Protein AF-X1K286-F1 (afdb_monomer_lite)

pLDDT: mean 86.38, std 16.09, range [28.52, 98.75]

Organism: NCBI:txid412755

Structure (mmCIF, N/CA/C/O backbone):
data_AF-X1K286-F1
#
_entry.id   AF-X1K286-F1
#
loop_
_atom_site.group_PDB
_atom_site.id
_atom_site.type_symbol
_atom_site.label_atom_id
_atom_site.label_alt_id
_atom_site.label_comp_id
_atom_site.label_asym_id
_atom_site.label_entity_id
_atom_site.label_seq_id
_atom_site.pdbx_PDB_ins_code
_atom_site.Cartn_x
_atom_site.Cartn_y
_atom_site.Cartn_z
_atom_site.occupancy
_atom_site.B_iso_or_equiv
_atom_site.auth_seq_id
_atom_site.auth_comp_id
_atom_site.auth_asym_id
_atom_site.auth_atom_id
_atom_site.pdbx_PDB_model_num
ATOM 1 N N . THR A 1 1 ? 1.564 -5.865 -21.201 1.00 83.81 1 THR A N 1
ATOM 2 C CA . THR A 1 1 ? 2.725 -5.623 -22.074 1.00 83.81 1 THR A CA 1
ATOM 3 C C . THR A 1 1 ? 3.017 -4.138 -22.085 1.00 83.81 1 THR A C 1
ATOM 5 O O . THR A 1 1 ? 2.141 -3.359 -21.734 1.00 83.81 1 THR A O 1
ATOM 8 N N . LEU A 1 2 ? 4.251 -3.746 -22.396 1.00 88.19 2 LEU A N 1
ATOM 9 C CA . LEU A 1 2 ? 4.620 -2.342 -22.580 1.00 88.19 2 LEU A CA 1
ATOM 10 C C . LEU A 1 2 ? 4.490 -2.004 -24.065 1.00 88.19 2 LEU A C 1
ATOM 12 O O . LEU A 1 2 ? 5.062 -2.724 -24.882 1.00 88.19 2 LEU A O 1
ATOM 16 N N . ASN A 1 3 ? 3.784 -0.927 -24.395 1.00 90.00 3 ASN A N 1
ATOM 17 C CA . ASN A 1 3 ? 3.786 -0.358 -25.736 1.00 90.00 3 ASN A CA 1
ATOM 18 C C . ASN A 1 3 ? 5.071 0.480 -25.927 1.00 90.00 3 ASN A C 1
ATOM 20 O O . ASN A 1 3 ? 5.253 1.462 -25.203 1.00 90.00 3 ASN A O 1
ATOM 24 N N . PRO A 1 4 ? 5.986 0.116 -26.849 1.00 87.44 4 PRO A N 1
ATOM 25 C CA . PRO A 1 4 ? 7.248 0.835 -27.040 1.00 87.44 4 PRO A CA 1
ATOM 26 C C . PRO A 1 4 ? 7.094 2.280 -27.536 1.00 87.44 4 PRO A C 1
ATOM 28 O O . PRO A 1 4 ? 7.981 3.091 -27.284 1.00 87.44 4 PRO A O 1
ATOM 31 N N . GLU A 1 5 ? 5.993 2.604 -28.218 1.00 88.31 5 GLU A N 1
ATOM 32 C CA . GLU A 1 5 ? 5.756 3.922 -28.820 1.00 88.31 5 GLU A CA 1
ATOM 33 C C . GLU A 1 5 ? 5.192 4.907 -27.794 1.00 88.31 5 GLU A C 1
ATOM 35 O O . GLU A 1 5 ? 5.697 6.018 -27.628 1.00 88.31 5 GLU A O 1
ATOM 40 N N . THR A 1 6 ? 4.168 4.487 -27.048 1.00 89.56 6 THR A N 1
ATOM 41 C CA . THR A 1 6 ? 3.502 5.346 -26.057 1.00 89.56 6 THR A CA 1
ATOM 42 C C . THR A 1 6 ? 4.161 5.277 -24.677 1.00 89.56 6 THR A C 1
ATOM 44 O O . THR A 1 6 ? 4.033 6.213 -23.874 1.00 89.56 6 THR A O 1
ATOM 47 N N . ASN A 1 7 ? 4.927 4.206 -24.419 1.00 90.50 7 ASN A N 1
ATOM 48 C CA . ASN A 1 7 ? 5.470 3.799 -23.120 1.00 90.50 7 ASN A CA 1
ATOM 49 C C . ASN A 1 7 ? 4.371 3.455 -22.093 1.00 90.50 7 ASN A C 1
ATOM 51 O O . ASN A 1 7 ? 4.600 3.558 -20.888 1.00 90.50 7 ASN A O 1
ATOM 55 N N . GLU A 1 8 ? 3.184 3.065 -22.558 1.00 91.75 8 GLU A N 1
ATOM 56 C CA . GLU A 1 8 ? 2.017 2.731 -21.732 1.00 91.75 8 GLU A CA 1
ATOM 57 C C . GLU A 1 8 ? 1.903 1.224 -21.479 1.00 91.75 8 GLU A C 1
ATOM 59 O O . GLU A 1 8 ? 2.378 0.397 -22.264 1.00 91.75 8 GLU A O 1
ATOM 64 N N . LEU A 1 9 ? 1.283 0.856 -20.355 1.00 88.88 9 LEU A N 1
ATOM 65 C CA . LEU A 1 9 ? 0.956 -0.538 -20.061 1.00 88.88 9 LEU A CA 1
ATOM 66 C C . LEU A 1 9 ? -0.388 -0.924 -20.670 1.00 88.88 9 LEU A C 1
ATOM 68 O O . LEU A 1 9 ? -1.414 -0.324 -20.372 1.00 88.88 9 LEU A O 1
ATOM 72 N N . GLU A 1 10 ? -0.381 -2.009 -21.436 1.00 87.44 10 GLU A N 1
ATOM 73 C CA . GLU A 1 10 ? -1.565 -2.564 -22.086 1.00 87.44 10 GLU A CA 1
ATOM 74 C C . GLU A 1 10 ? -1.791 -4.012 -21.656 1.00 87.44 10 GLU A C 1
ATOM 76 O O . GLU A 1 10 ? -0.847 -4.785 -21.464 1.00 87.44 10 GLU A O 1
ATOM 81 N N . TYR A 1 11 ? -3.049 -4.427 -21.541 1.00 84.81 11 TYR A N 1
ATOM 82 C CA . TYR A 1 11 ? -3.380 -5.843 -21.416 1.00 84.81 11 TYR A CA 1
ATOM 83 C C . TYR A 1 11 ? -3.602 -6.434 -22.803 1.00 84.81 11 TYR A C 1
ATOM 85 O O . TYR A 1 11 ? -4.436 -5.961 -23.567 1.00 84.81 11 TYR A O 1
ATOM 93 N N . GLN A 1 12 ? -2.866 -7.497 -23.113 1.00 87.00 12 GLN A N 1
ATOM 94 C CA . GLN A 1 12 ? -3.014 -8.241 -24.359 1.00 87.00 12 GLN A CA 1
ATOM 95 C C . GLN A 1 12 ? -3.420 -9.676 -24.034 1.00 87.00 12 GLN A C 1
ATOM 97 O O . GLN A 1 12 ? -2.837 -10.309 -23.151 1.00 87.00 12 GLN A O 1
ATOM 102 N N . ALA A 1 13 ? -4.423 -10.190 -24.746 1.00 90.69 13 ALA A N 1
ATOM 103 C CA . ALA A 1 13 ? -4.836 -11.580 -24.617 1.00 90.69 13 ALA A CA 1
ATOM 104 C C . ALA A 1 13 ? -3.740 -12.515 -25.154 1.00 90.69 13 ALA A C 1
ATOM 106 O O . ALA A 1 13 ? -3.148 -12.270 -26.209 1.00 90.69 13 ALA A O 1
ATOM 107 N N . LEU A 1 14 ? -3.481 -13.607 -24.433 1.00 90.94 14 LEU A N 1
ATOM 108 C CA . LEU A 1 14 ? -2.521 -14.617 -24.863 1.00 90.94 14 LEU A CA 1
ATOM 109 C C . LEU A 1 14 ? -3.072 -15.357 -26.089 1.00 90.94 14 LEU A C 1
ATOM 111 O O . LEU A 1 14 ? -4.049 -16.091 -25.984 1.00 90.94 14 LEU A O 1
ATOM 115 N N . LYS A 1 15 ? -2.432 -15.186 -27.249 1.00 94.12 15 LYS A N 1
ATOM 116 C CA . LYS A 1 15 ? -2.856 -15.847 -28.497 1.00 94.12 15 LYS A CA 1
ATOM 117 C C . LYS A 1 15 ? -2.365 -17.290 -28.609 1.00 94.12 15 LYS A C 1
ATOM 119 O O . LYS A 1 15 ? -3.031 -18.126 -29.207 1.00 94.12 15 LYS A O 1
ATOM 124 N N . ARG A 1 16 ? -1.166 -17.575 -28.093 1.00 94.31 16 ARG A N 1
ATOM 125 C CA . ARG A 1 16 ? -0.488 -18.868 -28.245 1.00 94.31 16 ARG A CA 1
ATOM 126 C C . ARG A 1 16 ? 0.597 -19.037 -27.188 1.00 94.31 16 ARG A C 1
ATOM 128 O O . ARG A 1 16 ? 1.266 -18.071 -26.830 1.00 94.31 16 ARG A O 1
ATOM 135 N N . GLN A 1 17 ? 0.805 -20.275 -26.746 1.00 93.75 17 GLN A N 1
ATOM 136 C CA . GLN A 1 17 ? 1.905 -20.673 -25.869 1.00 93.75 17 GLN A CA 1
ATOM 137 C C . GLN A 1 17 ? 2.909 -21.530 -26.650 1.00 93.75 17 GLN A C 1
ATOM 139 O O . GLN A 1 17 ? 2.518 -22.396 -27.430 1.00 93.75 17 GLN A O 1
ATOM 144 N N . PHE A 1 18 ? 4.205 -21.295 -26.4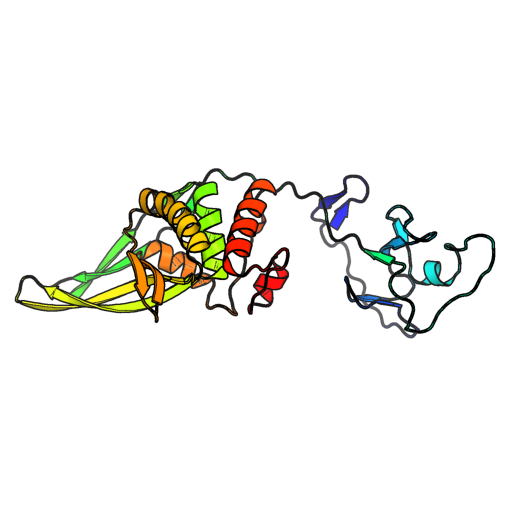46 1.00 90.56 18 PHE A N 1
ATOM 145 C CA . PHE A 1 18 ? 5.283 -22.076 -27.052 1.00 90.56 18 PHE A CA 1
ATOM 146 C C . PHE A 1 18 ? 5.989 -22.892 -25.965 1.00 90.56 18 PHE A C 1
ATOM 148 O O . PHE A 1 18 ? 6.378 -22.338 -24.938 1.00 90.56 18 PHE A O 1
ATOM 155 N N . LYS A 1 19 ? 6.162 -24.200 -26.187 1.00 94.50 19 LYS A N 1
ATOM 156 C CA . LYS A 1 19 ? 6.900 -25.106 -25.294 1.00 94.50 19 LYS A CA 1
ATOM 157 C C . LYS A 1 19 ? 7.662 -26.123 -26.139 1.00 94.50 19 LYS A C 1
ATOM 159 O O . LYS A 1 19 ? 7.045 -26.882 -26.875 1.00 94.50 19 LYS A O 1
ATOM 164 N N . TYR A 1 20 ? 8.985 -26.126 -26.040 1.00 94.06 20 TYR A N 1
ATOM 165 C CA . TYR A 1 20 ? 9.853 -27.031 -26.792 1.00 94.06 20 TYR A CA 1
ATOM 166 C C . TYR A 1 20 ? 11.141 -27.311 -26.001 1.00 94.06 20 TYR A C 1
ATOM 168 O O . TYR A 1 20 ? 11.568 -26.452 -25.224 1.00 94.06 20 TYR A O 1
ATOM 176 N N . PRO A 1 21 ? 11.758 -28.498 -26.156 1.00 94.38 21 PRO A N 1
ATOM 177 C CA . PRO A 1 21 ? 13.075 -28.760 -25.591 1.00 94.38 21 PRO A CA 1
ATOM 178 C C . PRO A 1 21 ? 14.123 -27.890 -26.294 1.00 94.38 21 PRO A C 1
ATOM 180 O O . PRO A 1 21 ? 14.105 -27.739 -27.514 1.00 94.38 21 PRO A O 1
ATOM 183 N N . TYR A 1 22 ? 15.053 -27.331 -25.524 1.00 92.12 22 TYR A N 1
ATOM 184 C CA . TYR A 1 22 ? 16.177 -26.561 -26.047 1.00 92.12 22 TYR A CA 1
ATOM 185 C C . TYR A 1 22 ? 17.489 -27.169 -25.552 1.00 92.12 22 TYR A C 1
ATOM 187 O O . TYR A 1 22 ? 17.656 -27.395 -24.354 1.00 92.12 22 TYR A O 1
ATOM 195 N N . LYS A 1 23 ? 18.420 -27.428 -26.475 1.00 93.69 23 LYS A N 1
ATOM 196 C CA . LYS A 1 23 ? 19.773 -27.909 -26.179 1.00 93.69 23 LYS A CA 1
ATOM 197 C C . LYS A 1 23 ? 20.772 -26.904 -26.742 1.00 93.69 23 LYS A C 1
ATOM 199 O O . LYS A 1 23 ? 20.931 -26.807 -27.953 1.00 93.69 23 LYS A O 1
ATOM 204 N N . GLY A 1 24 ? 21.434 -26.158 -25.866 1.00 89.75 24 GLY A N 1
ATOM 205 C CA . GLY A 1 24 ? 22.390 -25.129 -26.263 1.00 89.75 24 GLY A CA 1
ATOM 206 C C . GLY A 1 24 ? 22.726 -24.175 -25.123 1.00 89.75 24 GLY A C 1
ATOM 207 O O . GLY A 1 24 ? 22.231 -24.322 -24.004 1.00 89.75 24 GLY A O 1
ATOM 208 N N . LYS A 1 25 ? 23.580 -23.191 -25.415 1.00 85.94 25 LYS A N 1
ATOM 209 C CA . LYS A 1 25 ? 23.905 -22.111 -24.477 1.00 85.94 25 LYS A CA 1
ATOM 210 C C . LYS A 1 25 ? 22.702 -21.180 -24.322 1.00 85.94 25 LYS A C 1
ATOM 212 O O . LYS A 1 25 ? 22.036 -20.856 -25.298 1.00 85.94 25 LYS A O 1
ATOM 217 N N . MET A 1 26 ? 22.445 -20.736 -23.099 1.00 84.50 26 MET A N 1
ATOM 218 C CA . MET A 1 26 ? 21.396 -19.764 -22.788 1.00 84.50 26 MET A CA 1
ATOM 219 C C . MET A 1 26 ? 22.017 -18.453 -22.320 1.00 84.50 26 MET A C 1
ATOM 221 O O . MET A 1 26 ? 23.106 -18.443 -21.743 1.00 84.50 26 MET A O 1
ATOM 225 N N . PHE A 1 27 ? 21.304 -17.356 -22.540 1.00 82.31 27 PHE A N 1
ATOM 226 C CA . PHE A 1 27 ? 21.676 -16.053 -22.017 1.00 82.31 27 PHE A CA 1
ATOM 227 C C . PHE A 1 27 ? 21.207 -15.930 -20.569 1.00 82.31 27 PHE A C 1
ATOM 229 O O . PHE A 1 27 ? 20.011 -16.042 -20.291 1.00 82.31 27 PHE A O 1
ATOM 236 N N . TYR A 1 28 ? 22.148 -15.695 -19.657 1.00 82.38 28 TYR A N 1
ATOM 237 C CA . TYR A 1 28 ? 21.882 -15.484 -18.239 1.00 82.38 28 TYR A CA 1
ATOM 238 C C . TYR A 1 28 ? 22.289 -14.070 -17.828 1.00 82.38 28 TYR A C 1
ATOM 240 O O . TYR A 1 28 ? 23.437 -13.670 -18.012 1.00 82.38 28 TYR A O 1
ATOM 248 N N . GLN A 1 29 ? 21.356 -13.336 -17.227 1.00 78.38 29 GLN A N 1
ATOM 249 C CA . GLN A 1 29 ? 21.577 -12.003 -16.676 1.00 78.38 29 GLN A CA 1
ATOM 250 C C . GLN A 1 29 ? 21.156 -12.000 -15.206 1.00 78.38 29 GLN A C 1
ATOM 252 O O . GLN A 1 29 ? 20.062 -12.449 -14.870 1.00 78.38 29 GLN A O 1
ATOM 257 N N . LYS A 1 30 ? 22.027 -11.457 -14.348 1.00 76.88 30 LYS A N 1
ATOM 258 C CA . LYS A 1 30 ? 21.782 -11.264 -12.914 1.00 76.88 30 LYS A CA 1
ATOM 259 C C . LYS A 1 30 ? 21.923 -9.787 -12.542 1.00 76.88 30 LYS A C 1
ATOM 261 O O . LYS A 1 30 ? 22.854 -9.129 -13.010 1.00 76.88 30 LYS A O 1
ATOM 266 N N . GLY A 1 31 ? 21.036 -9.250 -11.710 1.00 76.44 31 GLY A N 1
ATOM 267 C CA . GLY A 1 31 ? 21.096 -7.880 -11.203 1.00 76.44 31 GLY A CA 1
ATOM 268 C C . GLY A 1 31 ? 19.717 -7.251 -11.029 1.00 76.44 31 GLY A C 1
ATOM 269 O O . GLY A 1 31 ? 18.873 -7.764 -10.310 1.00 76.44 31 GLY A O 1
ATOM 270 N N . ALA A 1 32 ? 19.500 -6.096 -11.666 1.00 76.25 32 ALA A N 1
ATOM 271 C CA . ALA A 1 32 ? 18.230 -5.369 -11.574 1.00 76.25 32 ALA A CA 1
ATOM 272 C C . ALA A 1 32 ? 17.034 -6.151 -12.148 1.00 76.25 32 ALA A C 1
ATOM 274 O O . ALA A 1 32 ? 15.899 -5.897 -11.756 1.00 76.25 32 ALA A O 1
ATOM 275 N N . VAL A 1 33 ? 17.301 -7.051 -13.095 1.00 81.56 33 VAL A N 1
ATOM 276 C CA . VAL A 1 33 ? 16.370 -8.051 -13.616 1.00 81.56 33 VAL A CA 1
ATOM 277 C C . VAL A 1 33 ? 17.158 -9.352 -13.731 1.00 81.56 33 VAL A C 1
ATOM 279 O O . VAL A 1 33 ? 18.194 -9.373 -14.399 1.00 81.56 33 VA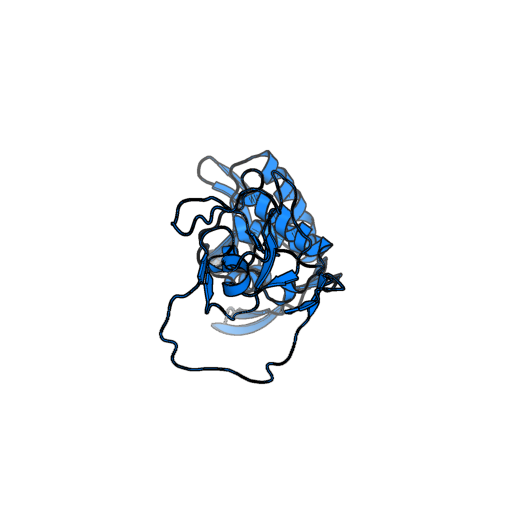L A O 1
ATOM 282 N N . ASP A 1 34 ? 16.673 -10.405 -13.078 1.00 80.81 34 ASP A N 1
ATOM 283 C CA . ASP A 1 34 ? 17.243 -11.749 -13.156 1.00 80.81 34 ASP A CA 1
ATOM 284 C C . ASP A 1 34 ? 16.481 -12.554 -14.215 1.00 80.81 34 ASP A C 1
ATOM 286 O O . ASP A 1 34 ? 15.267 -12.735 -14.106 1.00 80.81 34 ASP A O 1
ATOM 290 N N . LEU A 1 35 ? 17.172 -13.024 -15.257 1.00 84.56 35 LEU A N 1
ATOM 291 C CA . LEU A 1 35 ? 16.554 -13.793 -16.341 1.00 84.56 35 LEU A CA 1
ATOM 292 C C . LEU A 1 35 ? 17.505 -14.831 -16.945 1.00 84.56 35 LEU A C 1
ATOM 294 O O . LEU A 1 35 ? 18.722 -14.646 -16.974 1.00 84.56 35 LEU A O 1
ATOM 298 N N . LEU A 1 36 ? 16.919 -15.920 -17.448 1.00 87.25 36 LEU A N 1
ATOM 299 C CA . LEU A 1 36 ? 17.585 -16.984 -18.198 1.00 87.25 36 LEU A CA 1
ATOM 300 C C . LEU A 1 36 ? 16.746 -17.293 -19.443 1.00 87.25 36 LEU A C 1
ATOM 302 O O . LEU A 1 36 ? 15.638 -17.815 -19.323 1.00 87.25 36 LEU A O 1
ATOM 306 N N . VAL A 1 37 ? 17.247 -16.950 -20.628 1.00 88.19 37 VAL A N 1
ATOM 307 C CA . VAL A 1 37 ? 16.483 -17.034 -21.886 1.00 88.19 37 VAL A CA 1
ATOM 308 C C . VAL A 1 37 ? 17.293 -17.667 -23.016 1.00 88.19 37 VAL A C 1
ATOM 310 O O . VAL A 1 37 ? 18.520 -17.743 -22.962 1.00 88.19 37 VAL A O 1
ATOM 313 N N . THR A 1 38 ? 16.606 -18.146 -24.052 1.00 90.31 38 THR A N 1
ATOM 314 C CA . THR A 1 38 ? 17.256 -18.647 -25.269 1.00 90.31 38 THR A CA 1
ATOM 315 C C . THR A 1 38 ? 17.906 -17.504 -26.058 1.00 90.31 38 THR A C 1
ATOM 317 O O . THR A 1 38 ? 17.442 -16.364 -25.970 1.00 90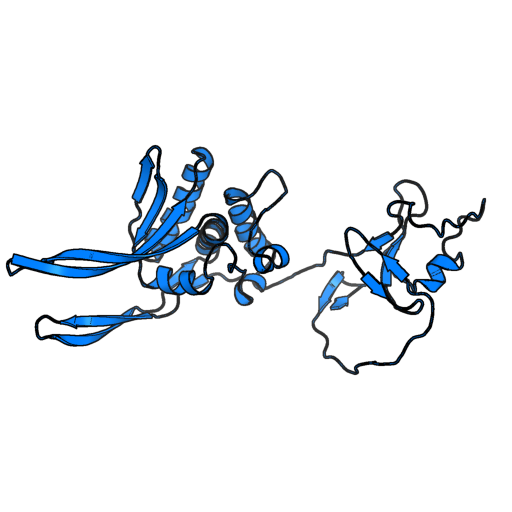.31 38 THR A O 1
ATOM 320 N N . PRO A 1 39 ? 18.944 -17.780 -26.871 1.00 87.44 39 PRO A N 1
ATOM 321 C CA . PRO A 1 39 ? 19.641 -16.742 -27.634 1.00 87.44 39 PRO A CA 1
ATOM 322 C C . PRO A 1 39 ? 18.758 -15.949 -28.607 1.00 87.44 39 PRO A C 1
ATOM 324 O O . PRO A 1 39 ? 19.061 -14.797 -28.885 1.00 87.44 39 PRO A O 1
ATOM 327 N N . ASN A 1 40 ? 17.639 -16.529 -29.052 1.00 88.94 40 ASN A N 1
ATOM 328 C CA . ASN A 1 40 ? 16.685 -15.908 -29.971 1.00 88.94 40 ASN A CA 1
ATOM 329 C C . ASN A 1 40 ? 15.545 -15.117 -29.286 1.00 88.94 40 ASN A C 1
ATOM 331 O O . ASN A 1 40 ? 14.616 -14.677 -29.966 1.00 88.94 40 ASN A O 1
ATOM 335 N N . HIS A 1 41 ? 15.553 -14.988 -27.954 1.00 89.81 41 HIS A N 1
ATOM 336 C CA . HIS A 1 41 ? 14.478 -14.340 -27.198 1.00 89.81 41 HIS A CA 1
ATOM 337 C C . HIS A 1 41 ? 14.534 -12.813 -27.341 1.00 89.81 41 HIS A C 1
ATOM 339 O O . HIS A 1 41 ? 15.574 -12.214 -27.100 1.00 89.81 41 HIS A O 1
ATOM 345 N N . ASN A 1 42 ? 13.418 -12.160 -27.670 1.00 90.88 42 ASN A N 1
ATOM 346 C CA . ASN A 1 42 ? 13.395 -10.701 -27.808 1.00 90.88 42 ASN A CA 1
ATOM 347 C C . ASN A 1 42 ? 13.440 -10.015 -26.434 1.00 90.88 42 ASN A C 1
ATOM 349 O O . ASN A 1 42 ? 12.491 -10.108 -25.655 1.00 90.88 42 ASN A O 1
ATOM 353 N N . LEU A 1 43 ? 14.520 -9.288 -26.154 1.00 88.62 43 LEU A N 1
ATOM 354 C CA . LEU A 1 43 ? 14.694 -8.482 -24.949 1.00 88.62 43 LEU A CA 1
ATOM 355 C C . LEU A 1 43 ? 14.455 -7.007 -25.267 1.00 88.62 43 LEU A C 1
ATOM 357 O O . LEU A 1 43 ? 15.102 -6.457 -26.152 1.00 88.62 43 LEU A O 1
ATOM 361 N N . TYR A 1 44 ? 13.569 -6.346 -24.518 1.00 90.69 44 TYR A N 1
ATOM 362 C CA . TYR A 1 44 ? 13.407 -4.893 -24.603 1.00 90.69 44 TYR A CA 1
ATOM 363 C C . TYR A 1 44 ? 14.398 -4.200 -23.666 1.00 90.69 44 TYR A C 1
ATOM 365 O O . TYR A 1 44 ? 14.154 -4.046 -22.463 1.00 90.69 44 TYR A O 1
ATOM 373 N N . CYS A 1 45 ? 15.552 -3.818 -24.206 1.00 87.88 45 CYS A N 1
ATOM 374 C CA . CYS A 1 45 ? 16.630 -3.223 -23.425 1.00 87.88 45 CYS A CA 1
ATOM 375 C C . CYS A 1 45 ? 17.362 -2.118 -24.185 1.00 87.88 45 CYS A C 1
ATOM 377 O O . CYS A 1 45 ? 17.256 -1.966 -25.398 1.00 87.88 45 CYS A O 1
ATOM 379 N N . SER A 1 46 ? 18.106 -1.331 -23.424 1.00 85.94 46 SER A N 1
ATOM 380 C CA . SER A 1 46 ? 19.018 -0.300 -23.894 1.00 85.94 46 SER A CA 1
ATOM 381 C C . SER A 1 46 ? 20.441 -0.721 -23.532 1.00 85.94 46 SER A C 1
ATOM 383 O O . SER A 1 46 ? 20.658 -1.298 -22.465 1.00 85.94 46 SER A O 1
ATOM 385 N N . TRP A 1 47 ? 21.418 -0.447 -24.397 1.00 81.25 47 TRP A N 1
ATOM 386 C CA . TRP A 1 47 ? 22.810 -0.816 -24.149 1.00 81.25 47 TRP A CA 1
ATOM 387 C C . TRP A 1 47 ? 23.775 0.347 -24.315 1.00 81.25 47 TRP A C 1
ATOM 389 O O . TRP A 1 47 ? 23.532 1.290 -25.072 1.00 81.25 47 TRP A O 1
ATOM 399 N N . MET A 1 48 ? 24.857 0.291 -23.546 1.00 73.50 48 MET A N 1
ATOM 400 C CA . MET A 1 48 ? 25.866 1.341 -23.484 1.00 73.50 48 MET A CA 1
ATOM 401 C C . MET A 1 48 ? 26.722 1.356 -24.756 1.00 73.50 48 MET A C 1
ATOM 403 O O . MET A 1 48 ? 27.202 0.310 -25.189 1.00 73.50 48 MET A O 1
ATOM 407 N N . ILE A 1 49 ? 26.910 2.544 -25.335 1.00 71.00 49 ILE A N 1
ATOM 408 C CA . ILE A 1 49 ? 27.781 2.780 -26.498 1.00 71.00 49 ILE A CA 1
ATOM 409 C C . ILE A 1 49 ? 29.186 3.153 -26.013 1.00 71.00 49 ILE A C 1
ATOM 411 O O . ILE A 1 49 ? 30.167 2.535 -26.407 1.00 71.00 49 ILE A O 1
ATOM 415 N N . HIS A 1 50 ? 29.255 4.151 -25.133 1.00 67.69 50 HIS A N 1
ATOM 416 C CA . HIS A 1 50 ? 30.452 4.638 -24.453 1.00 67.69 50 HIS A CA 1
ATOM 417 C C . HIS A 1 50 ? 30.052 5.120 -23.056 1.00 67.69 50 HIS A C 1
ATOM 419 O O . HIS A 1 50 ? 28.855 5.249 -22.782 1.00 67.69 50 HIS A O 1
ATOM 425 N N . ASP A 1 51 ? 31.025 5.396 -22.188 1.00 72.75 51 ASP A N 1
ATOM 426 C CA . ASP A 1 51 ? 30.783 5.752 -20.788 1.00 72.75 51 ASP A CA 1
ATOM 427 C C . ASP A 1 51 ? 29.655 6.785 -20.642 1.00 72.75 51 ASP A C 1
ATOM 429 O O . ASP A 1 51 ? 29.687 7.879 -21.207 1.00 72.75 51 ASP A O 1
ATOM 433 N N . GLY A 1 52 ? 28.590 6.370 -19.950 1.00 68.62 52 GLY A N 1
ATOM 434 C CA . GLY A 1 52 ? 27.400 7.180 -19.679 1.00 68.62 52 GLY A CA 1
ATOM 435 C C . GLY A 1 52 ? 26.361 7.280 -20.806 1.00 68.62 52 GLY A C 1
ATOM 436 O O . GLY A 1 52 ? 25.200 7.560 -20.500 1.00 68.62 52 GLY A O 1
ATOM 437 N N . LYS A 1 53 ? 26.698 6.994 -22.073 1.00 77.06 53 LYS A N 1
ATOM 438 C CA . LYS A 1 53 ? 25.763 7.106 -23.210 1.00 77.06 53 LYS A CA 1
ATOM 439 C C . LYS A 1 53 ? 25.190 5.757 -23.620 1.00 77.06 53 LYS A C 1
ATOM 441 O O . LYS A 1 53 ? 25.905 4.799 -23.908 1.00 77.06 53 LYS A O 1
ATOM 446 N N . TYR A 1 54 ? 23.867 5.711 -23.691 1.00 81.38 54 TYR A N 1
ATOM 447 C CA . TYR A 1 54 ? 23.093 4.515 -23.995 1.00 81.38 54 TYR A CA 1
ATOM 448 C C . TYR A 1 54 ? 22.311 4.695 -25.293 1.00 81.38 54 TYR A C 1
ATOM 450 O O . TYR A 1 54 ? 21.898 5.807 -25.624 1.00 81.38 54 TYR A O 1
ATOM 458 N N . ARG A 1 55 ? 22.086 3.597 -26.017 1.00 84.06 55 ARG A N 1
ATOM 459 C CA . ARG A 1 55 ? 21.153 3.580 -27.149 1.00 84.06 55 ARG A CA 1
ATOM 460 C C . ARG A 1 55 ? 19.702 3.706 -26.672 1.00 84.06 55 ARG A C 1
ATOM 462 O O . ARG A 1 55 ? 19.416 3.369 -25.519 1.00 84.06 55 ARG A O 1
ATOM 469 N N . PRO A 1 56 ? 18.777 4.142 -27.542 1.00 87.19 56 PRO A N 1
ATOM 470 C CA . PRO A 1 56 ? 17.348 4.004 -27.287 1.00 87.19 56 PRO A CA 1
ATOM 471 C C . PRO A 1 56 ? 16.971 2.555 -26.949 1.00 87.19 56 PRO A C 1
ATOM 473 O O . PRO A 1 56 ? 17.673 1.617 -27.331 1.00 87.19 56 PRO A O 1
ATOM 476 N N . PHE A 1 57 ? 15.871 2.371 -26.219 1.00 90.25 57 PHE A N 1
ATOM 477 C CA . PHE A 1 57 ? 15.337 1.034 -25.968 1.00 90.25 57 PHE A CA 1
ATOM 478 C C . PHE A 1 57 ? 14.861 0.405 -27.277 1.00 90.25 57 PHE A C 1
ATOM 480 O O . PHE A 1 57 ? 14.169 1.049 -28.061 1.00 90.25 57 PHE A O 1
ATOM 487 N N . ALA A 1 58 ? 15.225 -0.854 -27.494 1.00 89.19 58 ALA A N 1
ATOM 488 C CA . ALA A 1 58 ? 14.812 -1.623 -28.659 1.00 89.19 58 ALA A CA 1
ATOM 489 C C . ALA A 1 58 ? 14.663 -3.103 -28.291 1.00 89.19 58 ALA A C 1
ATOM 491 O O . ALA A 1 58 ? 15.190 -3.555 -27.270 1.00 89.19 58 ALA A O 1
ATOM 492 N N . LEU A 1 59 ? 13.941 -3.852 -29.128 1.00 90.31 59 LEU A N 1
ATOM 493 C CA . LEU A 1 59 ? 13.940 -5.311 -29.064 1.00 90.31 59 LEU A CA 1
ATOM 494 C C . LEU A 1 59 ? 15.231 -5.834 -29.693 1.00 90.31 59 LEU A C 1
ATOM 496 O O . LEU A 1 59 ? 15.505 -5.565 -30.859 1.00 90.31 59 LEU A O 1
ATOM 500 N N . ILE A 1 60 ? 16.006 -6.580 -28.917 1.00 86.19 60 ILE A N 1
ATOM 501 C CA . ILE A 1 60 ? 17.246 -7.213 -29.361 1.00 86.19 60 ILE A CA 1
ATOM 502 C C . ILE A 1 60 ? 17.285 -8.654 -28.871 1.00 86.19 60 ILE A C 1
ATOM 504 O O . ILE A 1 60 ? 16.829 -8.954 -27.764 1.00 86.19 60 ILE A O 1
ATOM 508 N N . LYS A 1 61 ? 17.815 -9.558 -29.691 1.00 87.12 61 LYS A N 1
ATOM 509 C CA . LYS A 1 61 ? 18.047 -10.936 -29.269 1.00 87.12 61 LYS A CA 1
ATOM 510 C C . LYS A 1 61 ? 19.420 -11.048 -28.607 1.00 87.12 61 LYS A C 1
ATOM 512 O O . LYS A 1 61 ? 20.358 -10.387 -29.052 1.00 87.12 61 LYS A O 1
ATOM 517 N N . PRO A 1 62 ? 19.584 -11.889 -27.574 1.00 84.31 62 PRO A N 1
ATOM 518 C CA . PRO A 1 62 ? 20.890 -12.119 -26.977 1.00 84.31 62 PRO A CA 1
ATOM 519 C C . PRO A 1 62 ? 21.985 -12.514 -27.976 1.00 84.31 62 PRO A C 1
ATOM 521 O O . PRO A 1 62 ? 23.109 -12.043 -27.851 1.00 84.31 62 PRO A O 1
ATOM 524 N N . GLU A 1 63 ? 21.664 -13.318 -28.992 1.00 81.50 63 GLU A N 1
ATOM 525 C CA . GLU A 1 63 ? 22.630 -13.698 -30.035 1.00 81.50 63 GLU A CA 1
ATOM 526 C C . GLU A 1 63 ? 23.150 -12.501 -30.853 1.00 81.50 63 GLU A C 1
ATOM 528 O O . GLU A 1 63 ? 24.298 -12.503 -31.292 1.00 81.50 63 GLU A O 1
ATOM 533 N N . ASP A 1 64 ? 22.357 -11.436 -30.992 1.00 75.44 64 ASP A N 1
ATOM 534 C CA . ASP A 1 64 ? 22.750 -10.218 -31.711 1.00 75.44 64 ASP A CA 1
ATOM 535 C C . ASP A 1 64 ? 23.663 -9.312 -30.866 1.00 75.44 64 ASP A C 1
ATOM 537 O O . ASP A 1 64 ? 24.465 -8.541 -31.407 1.00 75.44 64 ASP A O 1
ATOM 541 N N . LEU A 1 65 ? 23.581 -9.424 -29.533 1.00 67.06 65 LEU A N 1
ATOM 542 C CA . LEU A 1 65 ? 24.519 -8.778 -28.610 1.00 67.06 65 LEU A CA 1
ATOM 543 C C . LEU A 1 65 ? 25.914 -9.418 -28.707 1.00 67.06 65 LEU A C 1
ATOM 545 O O . LEU A 1 65 ? 26.916 -8.700 -28.699 1.00 67.06 65 LEU A O 1
ATOM 549 N N . ASP A 1 66 ? 25.964 -10.746 -28.854 1.00 54.59 66 ASP A N 1
ATOM 550 C CA . ASP A 1 66 ? 27.195 -11.539 -28.972 1.00 54.59 66 ASP A CA 1
ATOM 551 C C . ASP A 1 66 ? 27.836 -11.475 -30.372 1.00 54.59 66 ASP A C 1
ATOM 553 O O . ASP A 1 66 ? 29.027 -11.733 -30.509 1.00 54.59 66 ASP A O 1
ATOM 557 N N . ASN A 1 67 ? 27.098 -11.082 -31.416 1.00 43.94 67 ASN A N 1
ATOM 558 C CA . ASN A 1 67 ? 27.596 -11.066 -32.801 1.00 43.94 67 ASN A CA 1
ATOM 559 C C . ASN A 1 67 ? 28.056 -9.688 -33.316 1.00 43.94 67 ASN A C 1
ATOM 561 O O . ASN A 1 67 ? 28.366 -9.528 -34.496 1.00 43.94 67 ASN A O 1
ATOM 565 N N . GLY A 1 68 ? 28.199 -8.681 -32.449 1.00 44.16 68 GLY A N 1
ATOM 566 C CA . GLY A 1 68 ? 28.885 -7.438 -32.821 1.00 44.16 68 GLY A CA 1
ATOM 567 C C . GLY A 1 68 ? 28.050 -6.405 -33.589 1.00 44.16 68 GLY A C 1
ATOM 568 O O . GLY A 1 68 ? 28.628 -5.481 -34.155 1.00 44.16 68 GLY A O 1
ATOM 569 N N . LEU A 1 69 ? 26.715 -6.450 -33.524 1.00 39.28 69 LEU A N 1
ATOM 570 C CA . LEU A 1 69 ? 25.872 -5.299 -33.910 1.00 39.28 69 LEU A CA 1
ATOM 571 C C . LEU A 1 69 ? 25.945 -4.137 -32.888 1.00 39.28 69 LEU A C 1
ATOM 573 O O . LEU A 1 69 ? 25.413 -3.050 -33.109 1.00 39.28 69 LEU A O 1
ATOM 577 N N . ALA A 1 70 ? 26.683 -4.337 -31.789 1.00 39.91 70 ALA A N 1
ATOM 578 C CA . ALA A 1 70 ? 27.138 -3.314 -30.849 1.00 39.91 70 ALA A CA 1
ATOM 579 C C . ALA A 1 70 ? 28.650 -3.011 -30.976 1.00 39.91 70 ALA A C 1
ATOM 581 O O . ALA A 1 70 ? 29.286 -2.631 -29.993 1.00 39.91 70 ALA A O 1
ATOM 582 N N . ARG A 1 71 ? 29.253 -3.188 -32.161 1.00 35.91 71 ARG A N 1
ATOM 583 C CA . ARG A 1 71 ? 30.618 -2.712 -32.428 1.00 35.91 71 ARG A CA 1
ATOM 584 C C . ARG A 1 71 ? 30.623 -1.181 -32.520 1.00 35.91 71 ARG A C 1
ATOM 586 O O . ARG A 1 71 ? 29.992 -0.604 -33.402 1.00 35.91 71 ARG A O 1
ATOM 593 N N . SER A 1 72 ? 31.352 -0.526 -31.615 1.00 32.22 72 SER A N 1
ATOM 594 C CA . SER A 1 72 ? 32.091 0.678 -32.011 1.00 32.22 72 SER A CA 1
ATOM 595 C C . SER A 1 72 ? 33.083 0.240 -33.103 1.00 32.22 72 SER A C 1
ATOM 597 O O . SER A 1 72 ? 33.611 -0.869 -32.972 1.00 32.22 72 SER A O 1
ATOM 599 N N . PRO A 1 73 ? 33.325 1.014 -34.177 1.00 33.72 73 PRO A N 1
ATOM 600 C CA . PRO A 1 73 ? 34.110 0.549 -35.325 1.00 33.72 73 PRO A CA 1
ATOM 601 C C . PRO A 1 73 ? 35.579 0.243 -35.011 1.00 33.72 73 PRO A C 1
ATOM 603 O O . PRO A 1 73 ? 36.292 -0.264 -35.867 1.00 33.72 73 PRO A O 1
ATOM 606 N N . GLU A 1 74 ? 36.050 0.524 -33.799 1.00 32.84 74 GLU A N 1
ATOM 607 C CA . GLU A 1 74 ? 37.473 0.551 -33.499 1.00 32.84 74 GLU A CA 1
ATOM 608 C C . GLU A 1 74 ? 37.703 -0.201 -32.185 1.00 32.84 74 GLU A C 1
ATOM 610 O O . GLU A 1 74 ? 37.245 0.212 -31.120 1.00 32.84 74 GLU A O 1
ATOM 615 N N . ASN A 1 75 ? 38.393 -1.339 -32.294 1.00 33.00 75 ASN A N 1
ATOM 616 C CA . ASN A 1 75 ? 38.873 -2.208 -31.213 1.00 33.00 75 ASN A CA 1
ATOM 617 C C . ASN A 1 75 ? 37.826 -3.163 -30.616 1.00 33.00 75 ASN A C 1
ATOM 619 O O . ASN A 1 75 ? 37.320 -3.014 -29.502 1.00 33.00 75 ASN A O 1
ATOM 623 N N . GLY A 1 76 ? 37.542 -4.218 -31.382 1.00 33.78 76 GLY A N 1
ATOM 624 C CA . GLY A 1 76 ? 36.782 -5.373 -30.929 1.00 33.78 76 GLY A CA 1
ATOM 625 C C . GLY A 1 76 ? 37.532 -6.194 -29.878 1.00 33.78 76 GLY A C 1
ATOM 626 O O . GLY A 1 76 ? 38.503 -6.874 -30.192 1.00 33.78 76 GLY A O 1
ATOM 627 N N . GLN A 1 77 ? 37.004 -6.213 -28.655 1.00 30.19 77 GLN A N 1
ATOM 628 C CA . GLN A 1 77 ? 37.145 -7.342 -27.738 1.00 30.19 77 GLN A CA 1
ATOM 629 C C . GLN A 1 77 ? 35.801 -7.650 -27.072 1.00 30.19 77 GLN A C 1
ATOM 631 O O . GLN A 1 77 ? 35.162 -6.796 -26.453 1.00 30.19 77 GLN A O 1
ATOM 636 N N . PHE A 1 78 ? 35.386 -8.908 -27.214 1.00 35.78 78 PHE A N 1
ATOM 637 C CA . PHE A 1 78 ? 34.291 -9.518 -26.475 1.00 35.78 78 PHE A CA 1
ATOM 638 C C . PHE A 1 78 ? 34.768 -9.895 -25.074 1.00 35.78 78 PHE A C 1
ATOM 640 O O . PHE A 1 78 ? 35.797 -10.548 -24.929 1.00 35.78 78 PHE A O 1
ATOM 647 N N . ILE A 1 79 ? 33.977 -9.577 -24.048 1.00 33.19 79 ILE A N 1
ATOM 648 C CA . ILE A 1 79 ? 34.091 -10.230 -22.739 1.00 33.19 79 ILE A CA 1
ATOM 649 C C . ILE A 1 79 ? 32.842 -11.088 -22.554 1.00 33.19 79 ILE A C 1
ATOM 651 O O . ILE A 1 79 ? 31.900 -10.732 -21.850 1.00 33.19 79 ILE A O 1
ATOM 655 N N . SER A 1 80 ? 32.855 -12.248 -23.209 1.00 37.69 80 SER A N 1
ATOM 656 C CA . SER A 1 80 ? 32.232 -13.449 -22.659 1.00 37.69 80 SER A CA 1
ATOM 657 C C . SER A 1 80 ? 33.138 -13.895 -21.512 1.00 37.69 80 SER A C 1
ATOM 659 O O . SER A 1 80 ? 34.180 -14.490 -21.762 1.00 37.69 80 SER A O 1
ATOM 661 N N . THR A 1 81 ? 32.798 -13.532 -20.277 1.00 28.52 81 THR A N 1
ATOM 662 C CA . THR A 1 81 ? 33.213 -14.197 -19.023 1.00 28.52 81 THR A CA 1
ATOM 663 C C . THR A 1 81 ? 32.778 -13.332 -17.842 1.00 28.52 81 THR A C 1
ATOM 665 O O . THR A 1 81 ? 33.520 -12.476 -17.386 1.00 28.52 81 THR A O 1
ATOM 668 N N . GLY A 1 82 ? 31.553 -13.538 -17.350 1.00 34.41 82 GLY A N 1
ATOM 669 C CA . GLY A 1 82 ? 31.158 -13.443 -15.932 1.00 34.41 82 GLY A CA 1
ATOM 670 C C . GLY A 1 82 ? 31.601 -12.278 -15.019 1.00 34.41 82 GLY A C 1
ATOM 671 O O . GLY A 1 82 ? 31.368 -12.389 -13.818 1.00 34.41 82 GLY A O 1
ATOM 672 N N . LYS A 1 83 ? 32.227 -11.191 -15.491 1.00 32.38 83 LYS A N 1
ATOM 673 C CA . LYS A 1 83 ? 32.840 -10.156 -14.632 1.00 32.38 83 LYS A CA 1
ATOM 674 C C . LYS A 1 83 ? 32.789 -8.720 -15.172 1.00 32.38 83 LYS A C 1
ATOM 676 O O . LYS A 1 83 ? 33.380 -7.836 -14.560 1.00 32.38 83 LYS A O 1
ATOM 681 N N . THR A 1 84 ? 32.046 -8.424 -16.237 1.00 37.88 84 THR A N 1
ATOM 682 C CA . THR A 1 84 ? 31.836 -7.036 -16.694 1.00 37.88 84 THR A CA 1
ATOM 683 C C . THR A 1 84 ? 30.464 -6.532 -16.262 1.00 37.88 84 THR A C 1
ATOM 685 O O . THR A 1 84 ? 29.424 -6.926 -16.786 1.00 37.88 84 THR A O 1
ATOM 688 N N . LYS A 1 85 ? 30.459 -5.650 -15.258 1.00 41.59 85 LYS A N 1
ATOM 689 C CA . LYS A 1 85 ? 29.264 -4.969 -14.753 1.00 41.59 85 LYS A CA 1
ATOM 690 C C . LYS A 1 85 ? 28.544 -4.219 -15.890 1.00 41.59 85 LYS A C 1
ATOM 692 O O . LYS A 1 85 ? 29.068 -3.255 -16.428 1.00 41.59 85 LYS A O 1
ATOM 697 N N . SER A 1 86 ? 27.305 -4.624 -16.172 1.00 52.16 86 SER A N 1
ATOM 698 C CA . SER A 1 86 ? 26.195 -3.751 -16.591 1.00 52.16 86 SER A CA 1
ATOM 699 C C . SER A 1 86 ? 26.407 -2.869 -17.839 1.00 52.16 86 SER A C 1
ATOM 701 O O . SER A 1 86 ? 26.453 -1.642 -17.741 1.00 52.16 86 SER A O 1
ATOM 703 N N . ARG A 1 87 ? 26.402 -3.469 -19.037 1.00 69.50 87 ARG A N 1
ATOM 704 C CA . ARG A 1 87 ? 26.171 -2.728 -20.298 1.00 69.50 87 ARG A CA 1
ATOM 705 C C . ARG A 1 87 ? 24.703 -2.673 -20.729 1.00 69.50 87 ARG A C 1
ATOM 707 O O . ARG A 1 87 ? 24.395 -1.882 -21.611 1.00 69.50 87 ARG A O 1
ATOM 714 N N . LEU A 1 88 ? 23.815 -3.457 -20.112 1.00 78.75 88 LEU A N 1
ATOM 715 C CA . LEU A 1 88 ? 22.387 -3.535 -20.443 1.00 78.75 88 LEU A CA 1
ATOM 716 C C . LEU A 1 88 ? 21.519 -2.867 -19.372 1.00 78.75 88 LEU A C 1
ATOM 718 O O . LEU A 1 88 ? 21.681 -3.111 -18.177 1.00 78.75 88 LEU A O 1
ATOM 722 N N . LYS A 1 89 ? 20.555 -2.063 -19.816 1.00 86.00 89 LYS A N 1
ATOM 723 C CA . LYS A 1 89 ? 19.476 -1.488 -19.015 1.00 86.00 89 LYS A CA 1
ATOM 724 C C . LYS A 1 89 ? 18.149 -2.055 -19.491 1.00 86.00 89 LYS A C 1
ATOM 726 O O . LYS A 1 89 ? 17.789 -1.905 -20.654 1.00 86.00 89 LYS A O 1
ATOM 731 N N . PHE A 1 90 ? 17.403 -2.656 -18.575 1.00 88.31 90 PHE A N 1
ATOM 732 C CA . PHE A 1 90 ? 16.030 -3.084 -18.827 1.00 88.31 90 PHE A CA 1
ATOM 733 C C . PHE A 1 90 ? 15.064 -1.959 -18.481 1.00 88.31 90 PHE A C 1
ATOM 735 O O . PHE A 1 90 ? 15.287 -1.213 -17.520 1.00 88.31 90 PHE A O 1
ATOM 742 N N . LYS A 1 91 ? 13.990 -1.844 -19.262 1.00 89.19 91 LYS A N 1
ATOM 743 C CA . LYS A 1 91 ? 12.903 -0.918 -18.954 1.00 89.19 91 LYS A CA 1
ATOM 744 C C . LYS A 1 91 ? 12.140 -1.482 -17.754 1.00 89.19 91 LYS A C 1
ATOM 746 O O . LYS A 1 91 ? 11.665 -2.612 -17.813 1.00 89.19 91 LYS A O 1
ATOM 751 N N . ARG A 1 92 ? 12.086 -0.728 -16.653 1.00 87.31 92 ARG A N 1
ATOM 752 C CA . ARG A 1 92 ? 11.478 -1.154 -15.370 1.00 87.31 92 ARG A CA 1
ATOM 753 C C . ARG A 1 92 ? 10.332 -0.245 -14.926 1.00 87.31 92 ARG A C 1
ATOM 755 O O . ARG A 1 92 ? 9.846 -0.344 -13.811 1.00 87.31 92 ARG A O 1
ATOM 762 N N . ASP A 1 93 ? 9.943 0.665 -15.799 1.00 88.75 93 ASP A N 1
ATOM 763 C CA . ASP A 1 93 ? 8.996 1.738 -15.566 1.00 88.75 93 ASP A CA 1
ATOM 764 C C . ASP A 1 93 ? 8.138 1.922 -16.820 1.00 88.75 93 ASP A C 1
ATOM 766 O O . ASP A 1 93 ? 8.577 1.663 -17.945 1.00 88.75 93 ASP A O 1
ATOM 770 N N . ALA A 1 94 ? 6.915 2.390 -16.628 1.00 91.12 94 ALA A N 1
ATOM 771 C CA . ALA A 1 94 ? 5.955 2.629 -17.693 1.00 91.12 94 ALA A CA 1
ATOM 772 C C . ALA A 1 94 ? 5.004 3.756 -17.281 1.00 91.12 94 ALA A C 1
ATOM 774 O O . ALA A 1 94 ? 4.859 4.052 -16.093 1.00 91.12 94 ALA A O 1
ATOM 775 N N . LYS A 1 95 ? 4.342 4.375 -18.257 1.00 92.12 95 LYS A N 1
ATOM 776 C CA . LYS A 1 95 ? 3.220 5.272 -17.998 1.00 92.12 95 LYS A CA 1
ATOM 777 C C . LYS A 1 95 ? 2.038 4.436 -17.525 1.00 92.12 95 LYS A C 1
ATOM 779 O O . LYS A 1 95 ? 1.544 3.560 -18.234 1.00 92.12 95 LYS A O 1
ATOM 784 N N . TRP A 1 96 ? 1.613 4.722 -16.305 1.00 90.94 96 TRP A N 1
ATOM 785 C CA . TRP A 1 96 ? 0.428 4.156 -15.689 1.00 90.94 96 TRP A CA 1
ATOM 786 C C . TRP A 1 96 ? -0.608 5.266 -15.552 1.00 90.94 96 TRP A C 1
ATOM 788 O O . TRP A 1 96 ? -0.301 6.291 -14.953 1.00 90.94 96 TRP A O 1
ATOM 798 N N . PHE A 1 97 ? -1.809 5.097 -16.101 1.00 88.88 97 PHE A N 1
ATOM 799 C CA . PHE A 1 97 ? -2.874 6.091 -15.924 1.00 88.88 97 PHE A CA 1
ATOM 800 C C . PHE A 1 97 ? -3.697 5.813 -14.674 1.00 88.88 97 PHE A C 1
ATOM 802 O O . PHE A 1 97 ? -3.928 6.727 -13.884 1.00 88.88 97 PHE A O 1
ATOM 809 N N . GLY A 1 98 ? -4.077 4.547 -14.475 1.00 92.06 98 GLY A N 1
ATOM 810 C CA . GLY A 1 98 ? -4.976 4.135 -13.402 1.00 92.06 98 GLY A CA 1
ATOM 811 C C . GLY A 1 98 ? -6.287 4.927 -13.379 1.00 92.06 98 GLY A C 1
ATOM 812 O O . GLY A 1 98 ? -6.617 5.668 -14.303 1.00 92.06 98 GLY A O 1
ATOM 813 N N . GLU A 1 99 ? -7.037 4.774 -12.296 1.00 95.12 99 GLU A N 1
ATOM 814 C CA . GLU A 1 99 ? -8.294 5.483 -12.063 1.00 95.12 99 GLU A CA 1
ATOM 815 C C . GLU A 1 99 ? -8.167 6.419 -10.860 1.00 95.12 99 GLU A C 1
ATOM 817 O O . GLU A 1 99 ? -7.738 6.014 -9.781 1.00 95.12 99 GLU A O 1
ATOM 822 N N . GLU A 1 100 ? -8.571 7.676 -11.020 1.00 97.44 100 GLU A N 1
ATOM 823 C CA . GLU A 1 100 ? -8.742 8.592 -9.893 1.00 97.44 100 GLU A CA 1
ATOM 824 C C . GLU A 1 100 ? -10.070 8.272 -9.199 1.00 97.44 100 GLU A C 1
ATOM 826 O O . GLU A 1 100 ? -11.136 8.319 -9.817 1.00 97.44 100 GLU A O 1
ATOM 831 N N . ARG A 1 101 ? -10.025 7.937 -7.907 1.00 98.19 101 ARG A N 1
ATOM 832 C CA . ARG A 1 101 ? -11.232 7.607 -7.137 1.00 98.19 101 ARG A CA 1
ATOM 833 C C . ARG A 1 101 ? -11.433 8.604 -6.014 1.00 98.19 101 ARG A C 1
ATOM 835 O O . ARG A 1 101 ? -10.589 8.725 -5.137 1.00 98.19 101 ARG A O 1
ATOM 842 N N . GLY A 1 102 ? -12.590 9.265 -5.979 1.00 98.31 102 GLY A N 1
ATOM 843 C CA . GLY A 1 102 ? -12.897 10.231 -4.916 1.00 98.31 102 GLY A CA 1
ATOM 844 C C . GLY A 1 102 ? -13.102 9.589 -3.538 1.00 98.31 102 GLY A C 1
ATOM 845 O O . GLY A 1 102 ? -12.777 10.193 -2.514 1.00 98.31 102 GLY A O 1
ATOM 846 N N . PHE A 1 103 ? -13.613 8.354 -3.495 1.00 98.38 103 PHE A N 1
ATOM 847 C CA . PHE A 1 103 ? -13.980 7.680 -2.251 1.00 98.38 103 PHE A CA 1
ATOM 848 C C . PHE A 1 103 ? -13.528 6.223 -2.212 1.00 98.38 103 PHE A C 1
ATOM 850 O O . PHE A 1 103 ? -13.623 5.498 -3.200 1.00 98.38 103 PHE A O 1
ATOM 857 N N . PHE A 1 104 ? -13.111 5.793 -1.028 1.00 98.25 104 PHE A N 1
ATOM 858 C CA . PHE A 1 104 ? -13.027 4.400 -0.627 1.00 98.25 104 PHE A CA 1
ATOM 859 C C . PHE A 1 104 ? -14.330 3.994 0.076 1.00 98.25 104 PHE A C 1
ATOM 861 O O . PHE A 1 104 ? -14.862 4.740 0.904 1.00 98.25 104 PHE A O 1
ATOM 868 N N . ILE A 1 105 ? -14.844 2.806 -0.246 1.00 98.06 105 ILE A N 1
ATOM 869 C CA . ILE A 1 105 ? -16.045 2.251 0.381 1.00 98.06 105 ILE A CA 1
ATOM 870 C C . ILE A 1 105 ? -15.614 1.207 1.404 1.00 98.06 105 ILE A C 1
ATOM 872 O O . ILE A 1 105 ? -15.214 0.099 1.052 1.00 98.06 105 ILE A O 1
ATOM 876 N N . LEU A 1 106 ? -15.719 1.554 2.684 1.00 97.50 106 LEU A N 1
ATOM 877 C CA . LEU A 1 106 ? -15.535 0.596 3.762 1.00 97.50 106 LEU A CA 1
ATOM 878 C C . LEU A 1 106 ? -16.741 -0.358 3.764 1.00 97.50 106 LEU A C 1
ATOM 880 O O . LEU A 1 106 ? -17.866 0.113 3.962 1.00 97.50 106 LEU A O 1
ATOM 884 N N . PRO A 1 107 ? -16.539 -1.669 3.538 1.00 96.88 107 PRO A N 1
ATOM 885 C CA . PRO A 1 107 ? -17.634 -2.589 3.273 1.00 96.88 107 PRO A CA 1
ATOM 886 C C . PRO A 1 107 ? -18.547 -2.767 4.482 1.00 96.88 107 PRO A C 1
ATOM 888 O O . PRO A 1 107 ? -18.158 -2.568 5.638 1.00 96.88 107 PRO A O 1
ATOM 891 N N . VAL A 1 108 ? -19.778 -3.163 4.184 1.00 96.81 108 VAL A N 1
ATOM 892 C CA . VAL A 1 108 ? -20.801 -3.494 5.169 1.00 96.81 108 VAL A CA 1
ATOM 893 C C . VAL A 1 108 ? -20.359 -4.663 6.054 1.00 96.81 108 VAL A C 1
ATOM 895 O O . VAL A 1 108 ? -19.651 -5.567 5.606 1.00 96.81 108 VAL A O 1
ATOM 898 N N . VAL A 1 109 ? -20.746 -4.644 7.331 1.00 94.56 109 VAL A N 1
ATOM 899 C CA . VAL A 1 109 ? -20.349 -5.677 8.299 1.00 94.56 109 VAL A CA 1
ATOM 900 C C . VAL A 1 109 ? -21.524 -6.139 9.146 1.00 94.56 109 VAL A C 1
ATOM 902 O O . VAL A 1 109 ? -22.188 -5.341 9.804 1.00 94.56 109 VAL A O 1
ATOM 905 N N . GLN A 1 110 ? -21.693 -7.458 9.259 1.00 90.25 110 GLN A N 1
ATOM 906 C CA . GLN A 1 110 ? -22.642 -8.041 10.201 1.00 90.25 110 GLN A CA 1
ATOM 907 C C . GLN A 1 110 ? -22.109 -8.021 11.643 1.00 90.25 110 GLN A C 1
ATOM 909 O O . GLN A 1 110 ? -21.040 -8.542 11.998 1.00 90.25 110 GLN A O 1
ATOM 914 N N . HIS A 1 111 ? -22.897 -7.423 12.530 1.00 84.62 111 HIS A N 1
ATOM 915 C CA . HIS A 1 111 ? -22.668 -7.401 13.960 1.00 84.62 111 HIS A CA 1
ATOM 916 C C . HIS A 1 111 ? -23.617 -8.346 14.689 1.00 84.62 111 HIS A C 1
ATOM 918 O O . HIS A 1 111 ? -24.719 -7.970 15.082 1.00 84.62 111 HIS A O 1
ATOM 924 N N . ILE A 1 112 ? -23.120 -9.550 14.952 1.00 83.81 112 ILE A N 1
ATOM 925 C CA . ILE A 1 112 ? -23.774 -10.539 15.807 1.00 83.81 112 ILE A CA 1
ATOM 926 C C . ILE A 1 112 ? -23.605 -10.143 17.283 1.00 83.81 112 ILE A C 1
ATOM 928 O O . ILE A 1 112 ? -22.508 -9.765 17.710 1.00 83.81 112 ILE A O 1
ATOM 932 N N . PHE A 1 113 ? -24.686 -10.204 18.054 1.00 79.44 113 PHE A N 1
ATOM 933 C CA . PHE A 1 113 ? -24.728 -9.941 19.490 1.00 79.44 113 PHE A CA 1
ATOM 934 C C . PHE A 1 113 ? -25.645 -10.939 20.195 1.00 79.44 113 PHE A C 1
ATOM 936 O O . PHE A 1 113 ? -26.585 -11.456 19.610 1.00 79.44 113 PHE A O 1
ATOM 943 N N . VAL A 1 114 ? -25.392 -11.182 21.478 1.00 75.50 114 VAL A N 1
ATOM 944 C CA . VAL A 1 114 ? -26.289 -11.969 22.331 1.00 75.50 114 VAL A CA 1
ATOM 945 C C . VAL A 1 114 ? -26.983 -11.007 23.282 1.00 75.50 114 VAL A C 1
ATOM 947 O O . VAL A 1 114 ? -26.324 -10.205 23.952 1.00 75.50 114 VAL A O 1
ATOM 950 N N . ASN A 1 115 ? -28.312 -11.036 23.296 1.00 73.62 115 ASN A N 1
ATOM 951 C CA . ASN A 1 115 ? -29.109 -10.181 24.164 1.00 73.62 115 ASN A CA 1
ATOM 952 C C . ASN A 1 115 ? -29.152 -10.728 25.606 1.00 73.62 115 ASN A C 1
ATOM 954 O O . ASN A 1 115 ? -28.575 -11.767 25.927 1.00 73.62 115 ASN A O 1
ATOM 958 N N . GLN A 1 116 ? -29.835 -10.014 26.503 1.00 69.19 116 GLN A N 1
ATOM 959 C CA . GLN A 1 116 ? -29.904 -10.402 27.918 1.00 69.19 116 GLN A CA 1
ATOM 960 C C . GLN A 1 116 ? -30.642 -11.731 28.148 1.00 69.19 116 GLN A C 1
ATOM 962 O O . GLN A 1 116 ? -30.315 -12.432 29.097 1.00 69.19 116 GLN A O 1
ATOM 967 N N . SER A 1 117 ? -31.564 -12.106 27.255 1.00 75.50 117 SER A N 1
ATOM 968 C CA . SER A 1 117 ? -32.278 -13.392 27.276 1.00 75.50 117 SER A CA 1
ATOM 969 C C . SER A 1 117 ? -31.493 -14.558 26.654 1.00 75.50 117 SER A C 1
ATOM 971 O O . SER A 1 117 ? -32.058 -15.622 26.437 1.00 75.50 117 SER A O 1
ATOM 973 N N . GLY A 1 118 ? -30.218 -14.365 26.295 1.00 74.75 118 GLY A N 1
ATOM 974 C CA . GLY A 1 118 ? -29.402 -15.400 25.650 1.00 74.75 118 GLY A CA 1
ATOM 975 C C . GLY A 1 118 ? -29.705 -15.620 24.163 1.00 74.75 118 GLY A C 1
ATOM 976 O O . GLY A 1 118 ? -29.060 -16.452 23.530 1.00 74.75 118 GLY A O 1
ATOM 977 N N . LYS A 1 119 ? -30.630 -14.853 23.570 1.00 79.50 119 LYS A N 1
ATOM 978 C CA . LYS A 1 119 ? -30.939 -14.929 22.138 1.00 79.50 119 LYS A CA 1
ATOM 979 C C . LYS A 1 119 ? -29.875 -14.205 21.322 1.00 79.50 119 LYS A C 1
ATOM 981 O O . LYS A 1 119 ? -29.479 -13.079 21.639 1.00 79.50 119 LYS A O 1
ATOM 986 N N . CYS A 1 120 ? -29.443 -14.859 20.252 1.00 81.19 120 CYS A N 1
ATOM 987 C CA . CYS A 1 120 ? -28.548 -14.286 19.261 1.00 81.19 120 CYS A CA 1
ATOM 988 C C . CYS A 1 120 ? -29.341 -13.352 18.337 1.00 81.19 120 CYS A C 1
ATOM 990 O O . CYS A 1 120 ? -30.394 -13.727 17.828 1.00 81.19 120 CYS A O 1
ATOM 992 N N . GLY A 1 121 ? -28.848 -12.137 18.141 1.00 83.88 121 GLY A N 1
ATOM 993 C CA . GLY A 1 121 ? -29.355 -11.175 17.175 1.00 83.88 121 GLY A CA 1
ATOM 994 C C . GLY A 1 121 ? -28.226 -10.685 16.279 1.00 83.88 121 GLY A C 1
ATOM 995 O O . GLY A 1 121 ? -27.050 -10.731 16.643 1.00 83.88 121 GLY A O 1
ATOM 996 N N . SER A 1 122 ? -28.578 -10.188 15.103 1.00 86.62 122 SER A N 1
ATOM 997 C CA . SER A 1 122 ? -27.648 -9.549 14.179 1.00 86.62 122 SER A CA 1
ATOM 998 C C . SER A 1 122 ? -28.146 -8.156 13.843 1.00 86.62 122 SER A C 1
ATOM 1000 O O . SER A 1 122 ? -29.339 -7.938 13.665 1.00 86.62 122 SER A O 1
ATOM 1002 N N . ARG A 1 123 ? -27.220 -7.208 13.746 1.00 89.56 123 ARG A N 1
ATOM 1003 C CA . ARG A 1 123 ? -27.468 -5.912 13.114 1.00 89.56 123 ARG A CA 1
ATOM 1004 C C . ARG A 1 123 ? -26.418 -5.668 12.053 1.00 89.56 123 ARG A C 1
ATOM 1006 O O . ARG A 1 123 ? -25.278 -6.106 12.211 1.00 89.56 123 ARG A O 1
ATOM 1013 N N . GLU A 1 124 ? -26.783 -4.945 11.019 1.00 92.75 124 GLU A N 1
ATOM 1014 C CA . GLU A 1 124 ? -25.864 -4.561 9.963 1.00 92.75 124 GLU A CA 1
ATOM 1015 C C . GLU A 1 124 ? -25.201 -3.222 10.302 1.00 92.75 124 GLU A C 1
ATOM 1017 O O . GLU A 1 124 ? -25.823 -2.323 10.866 1.00 92.75 124 GLU A O 1
ATOM 1022 N N . ILE A 1 125 ? -23.899 -3.123 10.048 1.00 93.06 125 ILE A N 1
ATOM 1023 C CA . ILE A 1 125 ? -23.166 -1.860 10.072 1.00 93.06 125 ILE A CA 1
ATOM 1024 C C . ILE A 1 125 ? -22.987 -1.459 8.617 1.00 93.06 125 ILE A C 1
ATOM 1026 O O . ILE A 1 125 ? -22.179 -2.078 7.925 1.00 93.06 125 ILE A O 1
ATOM 1030 N N . GLU A 1 126 ? -23.743 -0.451 8.187 1.00 95.62 126 GLU A N 1
ATOM 1031 C CA . GLU A 1 126 ? -23.773 0.037 6.807 1.00 95.62 126 GLU A CA 1
ATOM 1032 C C . GLU A 1 126 ? -22.386 0.417 6.276 1.00 95.62 126 GLU A C 1
ATOM 1034 O O . GLU A 1 126 ? -21.470 0.778 7.029 1.00 95.62 126 GLU A O 1
ATOM 1039 N N . ALA A 1 127 ? -22.234 0.332 4.954 1.00 97.19 127 ALA A N 1
ATOM 1040 C CA . ALA A 1 127 ? -21.015 0.743 4.279 1.00 97.19 127 ALA A CA 1
ATOM 1041 C C . ALA A 1 127 ? -20.724 2.229 4.531 1.00 97.19 127 ALA A C 1
ATOM 1043 O O . ALA A 1 127 ? -21.629 3.064 4.541 1.00 97.19 127 ALA A O 1
ATOM 1044 N N . LYS A 1 128 ? -19.446 2.570 4.716 1.00 97.06 128 LYS A N 1
ATOM 1045 C CA . LYS A 1 128 ? -19.027 3.957 4.962 1.00 97.06 128 LYS A CA 1
ATOM 1046 C C . LYS A 1 128 ? -18.206 4.488 3.807 1.00 97.06 128 LYS A C 1
ATOM 1048 O O . LYS A 1 128 ? -17.290 3.824 3.330 1.00 97.06 128 LYS A O 1
ATOM 1053 N N . ARG A 1 129 ? -18.524 5.710 3.386 1.00 97.69 129 ARG A N 1
ATOM 1054 C CA . ARG A 1 129 ? -17.782 6.437 2.357 1.00 97.69 129 ARG A CA 1
ATOM 1055 C C . ARG A 1 129 ? -16.684 7.249 3.027 1.00 97.69 129 ARG A C 1
ATOM 1057 O O . ARG A 1 129 ? -16.975 8.094 3.865 1.00 97.69 129 ARG A O 1
ATOM 1064 N N . ILE A 1 130 ? -15.446 6.977 2.646 1.00 98.19 130 ILE A N 1
ATOM 1065 C CA . ILE A 1 130 ? -14.245 7.631 3.160 1.00 98.19 130 ILE A CA 1
ATOM 1066 C C . ILE A 1 130 ? -13.586 8.338 1.984 1.00 98.19 130 ILE A C 1
ATOM 1068 O O . ILE A 1 130 ? -13.506 7.748 0.905 1.00 98.19 130 ILE A O 1
ATOM 1072 N N . ARG A 1 131 ? -13.120 9.579 2.132 1.00 98.56 131 ARG A N 1
ATOM 1073 C CA . ARG A 1 131 ? -12.367 10.228 1.044 1.00 98.56 131 ARG A CA 1
ATOM 1074 C C . ARG A 1 131 ? -11.119 9.401 0.751 1.00 98.56 131 ARG A C 1
ATOM 1076 O O . ARG A 1 131 ? -10.371 9.076 1.670 1.00 98.56 131 ARG A O 1
ATOM 1083 N N . MET A 1 132 ? -10.877 9.066 -0.515 1.00 98.44 132 MET A N 1
ATOM 1084 C CA . MET A 1 132 ? -9.760 8.183 -0.875 1.00 98.44 132 MET A CA 1
ATOM 1085 C C . MET A 1 132 ? -8.417 8.771 -0.421 1.00 98.44 132 MET A C 1
ATOM 1087 O O . MET A 1 132 ? -7.609 8.080 0.188 1.00 98.44 132 MET A O 1
ATOM 1091 N N . ASP A 1 133 ? -8.237 10.078 -0.585 1.00 98.44 133 ASP A N 1
ATOM 1092 C CA . ASP A 1 133 ? -7.035 10.794 -0.145 1.00 98.44 133 ASP A CA 1
ATOM 1093 C C . ASP A 1 133 ? -6.861 10.841 1.384 1.00 98.44 133 ASP A C 1
ATOM 1095 O O . ASP A 1 133 ? -5.747 11.037 1.857 1.00 98.44 133 ASP A O 1
ATOM 1099 N N . ASN A 1 134 ? -7.925 10.615 2.164 1.00 98.31 134 ASN A N 1
ATOM 1100 C CA . ASN A 1 134 ? -7.833 10.424 3.617 1.00 98.31 134 ASN A CA 1
ATOM 1101 C C . ASN A 1 134 ? -7.546 8.955 3.962 1.00 98.31 134 ASN A C 1
ATOM 1103 O O . ASN A 1 134 ? -6.848 8.655 4.930 1.00 98.31 134 ASN A O 1
ATOM 1107 N N . PHE A 1 135 ? -8.070 8.030 3.155 1.00 98.69 135 PHE A N 1
ATOM 1108 C CA . PHE A 1 135 ? -7.886 6.595 3.326 1.00 98.69 135 PHE A CA 1
ATOM 1109 C C . PHE A 1 135 ? -6.466 6.132 3.008 1.00 98.69 135 PHE A C 1
ATOM 1111 O O . PHE A 1 135 ? -5.902 5.362 3.780 1.00 98.69 135 PHE A O 1
ATOM 1118 N N . LEU A 1 136 ? -5.873 6.593 1.907 1.00 98.75 136 LEU A N 1
ATOM 1119 C CA . LEU A 1 136 ? -4.576 6.106 1.432 1.00 98.75 136 LEU A CA 1
ATOM 1120 C C . LEU A 1 136 ? -3.421 6.370 2.409 1.00 98.75 136 LEU A C 1
ATOM 1122 O O . LEU A 1 136 ? -2.669 5.426 2.655 1.00 98.75 136 LEU A O 1
ATOM 1126 N N . PRO A 1 137 ? -3.287 7.555 3.042 1.00 98.56 137 PRO A N 1
ATOM 1127 C CA . PRO A 1 137 ? -2.265 7.763 4.063 1.00 98.56 137 PRO A CA 1
ATOM 1128 C C . PRO A 1 137 ? -2.441 6.825 5.258 1.00 98.56 137 PRO A C 1
ATOM 1130 O O . PRO A 1 137 ? -1.482 6.208 5.717 1.00 98.56 137 PRO A O 1
ATOM 1133 N N . PHE A 1 138 ? -3.682 6.662 5.731 1.00 98.44 138 PHE A N 1
ATOM 1134 C CA . PHE A 1 138 ? -4.013 5.736 6.814 1.00 98.44 138 PHE A CA 1
ATOM 1135 C C . PHE A 1 138 ? -3.696 4.281 6.446 1.00 98.44 138 PHE A C 1
ATOM 1137 O O . PHE A 1 138 ? -3.116 3.544 7.245 1.00 98.44 138 PHE A O 1
ATOM 1144 N N . PHE A 1 139 ? -4.070 3.856 5.242 1.00 98.56 139 PHE A N 1
ATOM 1145 C CA . PHE A 1 139 ? -3.857 2.490 4.792 1.00 98.56 139 PHE A CA 1
ATOM 1146 C C . PHE A 1 139 ? -2.370 2.201 4.574 1.00 98.56 139 PHE A C 1
ATOM 1148 O O . PHE A 1 139 ? -1.894 1.154 5.003 1.00 98.56 139 PHE A O 1
ATOM 1155 N N . GLY A 1 140 ? -1.622 3.150 4.005 1.00 98.06 140 GLY A N 1
ATOM 1156 C CA . GLY A 1 140 ? -0.178 3.043 3.805 1.00 98.06 140 GLY A CA 1
ATOM 1157 C C . GLY A 1 140 ? 0.580 2.913 5.121 1.00 98.06 140 GLY A C 1
ATOM 1158 O O . GLY A 1 140 ? 1.353 1.968 5.294 1.00 98.06 140 GLY A O 1
ATOM 1159 N N . ILE A 1 141 ? 0.297 3.781 6.101 1.00 97.62 141 ILE A N 1
ATOM 1160 C CA . ILE A 1 141 ? 0.934 3.643 7.416 1.00 97.62 141 ILE A CA 1
ATOM 1161 C C . ILE A 1 141 ? 0.494 2.364 8.135 1.00 97.62 141 ILE A C 1
ATOM 1163 O O . ILE A 1 141 ? 1.296 1.742 8.824 1.00 97.62 141 ILE A O 1
ATOM 1167 N N . TRP A 1 142 ? -0.754 1.917 7.964 1.00 98.06 142 TRP A N 1
ATOM 1168 C CA . TRP A 1 142 ? -1.195 0.644 8.530 1.00 98.06 142 TRP A CA 1
ATOM 1169 C C . TRP A 1 142 ? -0.488 -0.553 7.873 1.00 98.06 142 TRP A C 1
ATOM 1171 O O . TRP A 1 142 ? -0.148 -1.522 8.558 1.00 98.06 142 TRP A O 1
ATOM 1181 N N . LEU A 1 143 ? -0.218 -0.508 6.566 1.00 97.81 143 LEU A N 1
ATOM 1182 C CA . LEU A 1 143 ? 0.547 -1.552 5.883 1.00 97.81 143 LEU A CA 1
ATOM 1183 C C . LEU A 1 143 ? 1.974 -1.652 6.429 1.00 97.81 143 LEU A C 1
ATOM 1185 O O . LEU A 1 143 ? 2.439 -2.766 6.662 1.00 97.81 143 LEU A O 1
ATOM 1189 N N . ALA A 1 144 ? 2.613 -0.526 6.728 1.00 96.19 144 ALA A N 1
ATOM 1190 C CA . ALA A 1 144 ? 3.921 -0.516 7.374 1.00 96.19 144 ALA A CA 1
ATOM 1191 C C . ALA A 1 144 ? 3.829 -0.973 8.848 1.00 96.19 144 ALA A C 1
ATOM 1193 O O . ALA A 1 144 ? 4.159 -2.099 9.214 1.00 96.19 144 ALA A O 1
ATOM 1194 N N . GLU A 1 145 ? 3.185 -0.162 9.680 1.00 95.88 145 GLU A N 1
ATOM 1195 C CA . GLU A 1 145 ? 3.319 -0.197 11.144 1.00 95.88 145 GLU A CA 1
ATOM 1196 C C . GLU A 1 145 ? 2.080 -0.761 11.873 1.00 95.88 145 GLU A C 1
ATOM 1198 O O . GLU A 1 145 ? 2.005 -0.840 13.105 1.00 95.88 145 GLU A O 1
ATOM 1203 N N . GLY A 1 146 ? 1.038 -1.099 11.113 1.00 96.31 146 GLY A N 1
ATOM 1204 C CA . GLY A 1 146 ? -0.268 -1.476 11.637 1.00 96.31 146 GLY A CA 1
ATOM 1205 C C . GLY A 1 146 ? -0.391 -2.943 12.050 1.00 96.31 146 GLY A C 1
ATOM 1206 O O . GLY A 1 146 ? 0.185 -3.846 11.439 1.00 96.31 146 GLY A O 1
ATOM 1207 N N . CYS A 1 147 ? -1.226 -3.199 13.055 1.00 96.19 147 CYS A N 1
ATOM 1208 C CA . CYS A 1 147 ? -1.630 -4.535 13.485 1.00 96.19 147 CYS A CA 1
ATOM 1209 C C . CYS A 1 147 ? -3.114 -4.548 13.884 1.00 96.19 147 CYS A C 1
ATOM 1211 O O . CYS A 1 147 ? -3.690 -3.529 14.275 1.00 96.19 147 CYS A O 1
ATOM 1213 N N . THR A 1 148 ? -3.746 -5.716 13.775 1.00 97.38 148 THR A N 1
ATOM 1214 C CA . THR A 1 148 ? -5.103 -5.962 14.270 1.00 97.38 148 THR A CA 1
ATOM 1215 C C . THR A 1 148 ? -5.063 -7.032 15.357 1.00 97.38 148 THR A C 1
ATOM 1217 O O . THR A 1 148 ? -4.394 -8.054 15.216 1.00 97.38 148 THR A O 1
ATOM 1220 N N . SER A 1 149 ? -5.784 -6.820 16.460 1.00 95.75 149 SER A N 1
ATOM 1221 C CA . SER A 1 149 ? -5.919 -7.825 17.520 1.00 95.75 149 SER A CA 1
ATOM 1222 C C . SER A 1 149 ? -7.359 -7.943 18.016 1.00 95.75 149 SER A C 1
ATOM 1224 O O . SER A 1 149 ? -8.065 -6.949 18.204 1.00 95.75 149 SER A O 1
ATOM 1226 N N . LEU A 1 150 ? -7.812 -9.182 18.223 1.00 94.62 150 LEU A N 1
ATOM 1227 C CA . LEU A 1 150 ? -9.116 -9.474 18.809 1.00 94.62 150 LEU A CA 1
ATOM 1228 C C . LEU A 1 150 ? -8.930 -9.822 20.285 1.00 94.62 150 LEU A C 1
ATOM 1230 O O . LEU A 1 150 ? -8.242 -10.781 20.622 1.00 94.62 150 LEU A O 1
ATOM 1234 N N . GLY A 1 151 ? -9.539 -9.038 21.168 1.00 91.12 151 GLY A N 1
ATOM 1235 C CA . GLY A 1 151 ? -9.514 -9.275 22.610 1.00 91.12 151 GLY A CA 1
ATOM 1236 C C . GLY A 1 151 ? -10.894 -9.535 23.199 1.00 91.12 151 GLY A C 1
ATOM 1237 O O . GLY A 1 151 ? -11.916 -9.411 22.523 1.00 91.12 151 GLY A O 1
ATOM 1238 N N . LYS A 1 152 ? -10.925 -9.821 24.503 1.00 89.50 152 LYS A N 1
ATOM 1239 C CA . LYS A 1 152 ? -12.145 -9.800 25.316 1.00 89.50 152 LYS A CA 1
ATOM 1240 C C . LYS A 1 152 ? -12.040 -8.669 26.335 1.00 89.50 152 LYS A C 1
ATOM 1242 O O . LYS A 1 152 ? -11.083 -8.605 27.098 1.00 89.50 152 LYS A O 1
ATOM 1247 N N . GLY A 1 153 ? -13.009 -7.767 26.322 1.00 85.31 153 GLY A N 1
ATOM 1248 C CA . GLY A 1 153 ? -13.198 -6.746 27.343 1.00 85.31 153 GLY A CA 1
ATOM 1249 C C . GLY A 1 153 ? -14.188 -7.222 28.397 1.00 85.31 153 GLY A C 1
ATOM 1250 O O . GLY A 1 153 ? -15.020 -8.090 28.133 1.00 85.31 153 GLY A O 1
ATOM 1251 N N . ARG A 1 154 ? -14.113 -6.629 29.588 1.00 87.81 154 ARG A N 1
ATOM 1252 C CA . ARG A 1 154 ? -15.101 -6.800 30.659 1.00 87.81 154 ARG A CA 1
ATOM 1253 C C . ARG A 1 154 ? -15.850 -5.490 30.857 1.00 87.81 154 ARG A C 1
ATOM 1255 O O . ARG A 1 154 ? -15.253 -4.418 30.786 1.00 87.81 154 ARG A O 1
ATOM 1262 N N . ARG A 1 155 ? -17.160 -5.564 31.068 1.00 83.19 155 ARG A N 1
ATOM 1263 C CA . ARG A 1 155 ? -18.011 -4.407 31.359 1.00 83.19 155 ARG A CA 1
ATOM 1264 C C . ARG A 1 155 ? -19.030 -4.784 32.422 1.00 83.19 155 ARG A C 1
ATOM 1266 O O . ARG A 1 155 ? -19.725 -5.788 32.279 1.00 83.19 155 ARG A O 1
ATOM 1273 N N . LYS A 1 156 ? -19.161 -3.942 33.447 1.00 83.81 156 LYS A N 1
ATOM 1274 C CA . LYS A 1 156 ? -20.240 -4.054 34.431 1.00 83.81 156 LYS A CA 1
ATOM 1275 C C . LYS A 1 156 ? -21.577 -3.760 33.743 1.00 83.81 156 LYS A C 1
ATOM 1277 O O . LYS A 1 156 ? -21.735 -2.730 33.080 1.00 83.81 156 LYS A O 1
ATOM 1282 N N . ARG A 1 157 ? -22.507 -4.706 33.821 1.00 79.06 157 ARG A N 1
ATOM 1283 C CA . ARG A 1 157 ? -23.877 -4.580 33.313 1.00 79.06 157 ARG A CA 1
ATOM 1284 C C . ARG A 1 157 ? -24.726 -3.813 34.333 1.00 79.06 157 ARG A C 1
ATOM 1286 O O . ARG A 1 157 ? -24.337 -3.675 35.490 1.00 79.06 157 ARG A O 1
ATOM 1293 N N . LYS A 1 158 ? -25.895 -3.317 33.906 1.00 79.69 158 LYS A N 1
ATOM 1294 C CA . LYS A 1 158 ? -26.821 -2.571 34.783 1.00 79.69 158 LYS A CA 1
ATOM 1295 C C . LYS A 1 158 ? -27.268 -3.384 36.006 1.00 79.69 158 LYS A C 1
ATOM 1297 O O . LYS A 1 158 ? -27.443 -2.817 37.069 1.00 79.69 158 LYS A O 1
ATOM 1302 N N . ASN A 1 159 ? -27.377 -4.704 35.865 1.00 79.69 159 ASN A N 1
ATOM 1303 C CA . ASN A 1 159 ? -27.735 -5.635 36.938 1.00 79.69 159 ASN A CA 1
ATOM 1304 C C . ASN A 1 159 ? -26.556 -6.025 37.855 1.00 79.69 159 ASN A C 1
ATOM 1306 O O . ASN A 1 159 ? -26.623 -7.043 38.529 1.00 79.69 159 ASN A O 1
ATOM 1310 N N . GLY A 1 160 ? -25.439 -5.290 37.830 1.00 80.06 160 GLY A N 1
ATOM 1311 C CA . GLY A 1 160 ? -24.264 -5.559 38.667 1.00 80.06 160 GLY A CA 1
ATOM 1312 C C . GLY A 1 160 ? -23.304 -6.627 38.127 1.00 80.06 160 GLY A C 1
ATOM 1313 O O . GLY A 1 160 ? -22.111 -6.554 38.424 1.00 80.06 160 GLY A O 1
ATOM 1314 N N . ASN A 1 161 ? -23.767 -7.542 37.269 1.00 82.25 161 ASN A N 1
ATOM 1315 C CA . ASN A 1 161 ? -22.951 -8.637 36.734 1.00 82.25 161 ASN A CA 1
ATOM 1316 C C . ASN A 1 161 ? -21.879 -8.166 35.738 1.00 82.25 161 ASN A C 1
ATOM 1318 O O . ASN A 1 161 ? -22.070 -7.218 34.972 1.00 82.25 161 ASN A O 1
ATOM 1322 N N . ILE A 1 162 ? -20.751 -8.877 35.688 1.00 81.50 162 ILE A N 1
ATOM 1323 C CA . ILE A 1 162 ? -19.675 -8.609 34.725 1.00 81.50 162 ILE A CA 1
ATOM 1324 C C . ILE A 1 162 ? -19.981 -9.335 33.414 1.00 81.50 162 ILE A C 1
ATOM 1326 O O . ILE A 1 162 ? -19.937 -10.557 33.325 1.00 81.50 162 ILE A O 1
ATOM 1330 N N . GLY A 1 163 ? -20.270 -8.566 32.366 1.00 77.69 163 GLY A N 1
ATOM 1331 C CA . GLY A 1 163 ? -20.361 -9.072 31.002 1.00 77.69 163 GLY A CA 1
ATOM 1332 C C . GLY A 1 163 ? -19.011 -9.042 30.294 1.00 77.69 163 GLY A C 1
ATOM 1333 O O . GLY A 1 163 ? -18.194 -8.152 30.539 1.00 77.69 163 GLY A O 1
ATOM 1334 N N . SER A 1 164 ? -18.800 -9.969 29.363 1.00 81.25 164 SER A N 1
ATOM 1335 C CA . SER A 1 164 ? -17.698 -9.906 28.402 1.00 81.25 164 SER A CA 1
ATOM 1336 C C . SER A 1 164 ? -18.171 -9.356 27.053 1.00 81.25 164 SER A C 1
ATOM 1338 O O . SER A 1 164 ? -19.346 -9.463 26.699 1.00 81.25 164 SER A O 1
ATOM 1340 N N . TYR A 1 165 ? -17.264 -8.729 26.306 1.00 82.50 165 TYR A N 1
ATOM 1341 C CA . TYR A 1 165 ? -17.505 -8.275 24.935 1.00 82.50 165 TYR A CA 1
ATOM 1342 C C . TYR A 1 165 ? -16.230 -8.389 24.098 1.00 82.50 165 TYR A C 1
ATOM 1344 O O . TYR A 1 165 ? -15.127 -8.403 24.641 1.00 82.50 165 TYR A O 1
ATOM 1352 N N . LEU A 1 166 ? -16.366 -8.482 22.776 1.00 88.38 166 LEU A N 1
ATOM 1353 C CA . LEU A 1 166 ? -15.215 -8.538 21.875 1.00 88.38 166 LEU A CA 1
ATOM 1354 C C . LEU A 1 166 ? -14.617 -7.143 21.658 1.00 88.38 166 LEU A C 1
ATOM 1356 O O . LEU A 1 166 ? -15.332 -6.175 21.401 1.00 88.38 166 LEU A O 1
ATOM 1360 N N . LEU A 1 167 ? -13.291 -7.064 21.741 1.00 90.50 167 LEU A N 1
ATOM 1361 C CA . LEU A 1 167 ? -12.497 -5.867 21.492 1.00 90.50 167 LEU A CA 1
ATOM 1362 C C . LEU A 1 167 ? -11.822 -5.983 20.128 1.00 90.50 167 LEU A C 1
ATOM 1364 O O . LEU A 1 167 ? -10.854 -6.724 19.982 1.00 90.50 167 LEU A O 1
ATOM 1368 N N . TYR A 1 168 ? -12.327 -5.237 19.152 1.00 95.06 168 TYR A N 1
ATOM 1369 C CA . TYR A 1 168 ? -11.774 -5.150 17.801 1.00 95.06 168 TYR A CA 1
ATOM 1370 C C . TYR A 1 168 ? -10.724 -4.036 17.753 1.00 95.06 168 TYR A C 1
ATOM 1372 O O . TYR A 1 168 ? -11.065 -2.885 17.473 1.00 95.06 168 TYR A O 1
ATOM 1380 N N . ARG A 1 169 ? -9.480 -4.351 18.126 1.00 96.44 169 ARG A N 1
ATOM 1381 C CA . ARG A 1 169 ? -8.396 -3.369 18.259 1.00 96.44 169 ARG A CA 1
ATOM 1382 C C . ARG A 1 169 ? -7.598 -3.241 16.970 1.00 96.44 169 ARG A C 1
ATOM 1384 O O . ARG A 1 169 ? -7.202 -4.245 16.379 1.00 96.44 169 ARG A O 1
ATOM 1391 N N . VAL A 1 170 ? -7.328 -1.999 16.590 1.00 97.69 170 VAL A N 1
ATOM 1392 C CA . VAL A 1 170 ? -6.371 -1.632 15.548 1.00 97.69 170 VAL A CA 1
ATOM 1393 C C . VAL A 1 170 ? -5.295 -0.778 16.200 1.00 97.69 170 VAL A C 1
ATOM 1395 O O . VAL A 1 170 ? -5.611 0.157 16.936 1.00 97.69 170 VAL A O 1
ATOM 1398 N N . THR A 1 171 ? -4.037 -1.117 15.950 1.00 96.88 171 THR A N 1
ATOM 1399 C CA . THR A 1 171 ? -2.875 -0.430 16.519 1.00 96.88 171 THR A CA 1
ATOM 1400 C C . THR A 1 171 ? -1.919 -0.021 15.412 1.00 96.88 171 THR A C 1
ATOM 1402 O O . THR A 1 171 ? -1.733 -0.791 14.473 1.00 96.88 171 THR A O 1
ATOM 1405 N N . ILE A 1 172 ? -1.297 1.147 15.535 1.00 96.88 172 ILE A N 1
ATOM 1406 C CA . ILE A 1 172 ? -0.214 1.624 14.663 1.00 96.88 172 ILE A CA 1
ATOM 1407 C C . ILE A 1 172 ? 0.939 2.024 15.580 1.00 96.88 172 ILE A C 1
ATOM 1409 O O . ILE A 1 172 ? 0.794 2.973 16.352 1.00 96.88 172 ILE A O 1
ATOM 1413 N N . ALA A 1 173 ? 2.045 1.283 15.543 1.00 94.19 173 ALA A N 1
ATOM 1414 C CA . ALA A 1 173 ? 3.221 1.574 16.362 1.00 94.19 173 ALA A CA 1
ATOM 1415 C C . ALA A 1 173 ? 4.128 2.591 15.653 1.00 94.19 173 ALA A C 1
ATOM 1417 O O . ALA A 1 173 ? 4.257 2.559 14.443 1.00 94.19 173 ALA A O 1
ATOM 1418 N N . GLN A 1 174 ? 4.735 3.533 16.376 1.00 93.69 174 GLN A N 1
ATOM 1419 C CA . GLN A 1 174 ? 5.769 4.393 15.793 1.00 93.69 174 GLN A CA 1
ATOM 1420 C C . GLN A 1 174 ? 6.604 5.042 16.898 1.00 93.69 174 GLN A C 1
ATOM 1422 O O . GLN A 1 174 ? 6.103 5.832 17.703 1.00 93.69 174 GLN A O 1
ATOM 1427 N N . ASN A 1 175 ? 7.901 4.745 16.929 1.00 90.69 175 ASN A N 1
ATOM 1428 C CA . ASN A 1 175 ? 8.800 5.229 17.977 1.00 90.69 175 ASN A CA 1
ATOM 1429 C C . ASN A 1 175 ? 9.279 6.668 17.759 1.00 90.69 175 ASN A C 1
ATOM 1431 O O . ASN A 1 175 ? 9.609 7.333 18.742 1.00 90.69 175 ASN A O 1
ATOM 1435 N N . ASN A 1 176 ? 9.259 7.172 16.523 1.00 91.50 176 ASN A N 1
ATOM 1436 C CA . ASN A 1 176 ? 9.665 8.537 16.199 1.00 91.50 176 ASN A CA 1
ATOM 1437 C C . ASN A 1 176 ? 8.530 9.558 16.425 1.00 91.50 176 ASN A C 1
ATOM 1439 O O . ASN A 1 176 ? 7.424 9.411 15.905 1.00 91.50 176 ASN A O 1
ATOM 1443 N N . ASP A 1 177 ? 8.825 10.617 17.176 1.00 91.56 177 ASP A N 1
ATOM 1444 C CA . ASP A 1 177 ? 7.872 11.655 17.587 1.00 91.56 177 ASP A CA 1
ATOM 1445 C C . ASP A 1 177 ? 7.324 12.486 16.421 1.00 91.56 177 ASP A C 1
ATOM 1447 O O . ASP A 1 177 ? 6.118 12.732 16.358 1.00 91.56 177 ASP A O 1
ATOM 1451 N N . GLN A 1 178 ? 8.181 12.871 15.472 1.00 92.69 178 GLN A N 1
ATOM 1452 C CA . GLN A 1 178 ? 7.784 13.648 14.294 1.00 92.69 178 GLN A CA 1
ATOM 1453 C C . GLN A 1 178 ? 6.876 12.822 13.379 1.00 92.69 178 GLN A C 1
ATOM 1455 O O . GLN A 1 178 ? 5.813 13.288 12.967 1.00 92.69 178 GLN A O 1
ATOM 1460 N N . LYS A 1 179 ? 7.242 11.555 13.132 1.00 94.50 179 LYS A N 1
ATOM 1461 C CA . LYS A 1 179 ? 6.402 10.616 12.378 1.00 94.50 179 LYS A CA 1
ATOM 1462 C C . LYS A 1 179 ? 5.055 10.412 13.075 1.00 94.50 179 LYS A C 1
ATOM 1464 O O . LYS A 1 179 ? 4.022 10.458 12.416 1.00 94.50 179 LYS A O 1
ATOM 1469 N N . ARG A 1 180 ? 5.023 10.254 14.406 1.00 95.00 180 ARG A N 1
ATOM 1470 C CA . ARG A 1 180 ? 3.757 10.145 15.157 1.00 95.00 180 ARG A CA 1
ATOM 1471 C C . ARG A 1 180 ? 2.862 11.368 14.989 1.00 95.00 180 ARG A C 1
ATOM 1473 O O . ARG A 1 180 ? 1.661 11.190 14.809 1.00 95.00 180 ARG A O 1
ATOM 1480 N N . ALA A 1 181 ? 3.415 12.580 15.035 1.00 95.44 181 ALA A N 1
ATOM 1481 C CA . ALA A 1 181 ? 2.635 13.799 14.826 1.00 95.44 181 ALA A CA 1
ATOM 1482 C C . ALA A 1 181 ? 1.957 13.801 13.445 1.00 95.44 181 ALA A C 1
ATOM 1484 O O . ALA A 1 181 ? 0.761 14.058 13.353 1.00 95.44 181 ALA A O 1
ATOM 1485 N N . LEU A 1 182 ? 2.685 13.407 12.397 1.00 97.00 182 LEU A N 1
ATOM 1486 C CA . LEU A 1 182 ? 2.136 13.272 11.046 1.00 97.00 182 LEU A CA 1
ATOM 1487 C C . LEU A 1 182 ? 1.046 12.187 10.958 1.00 97.00 182 LEU A C 1
ATOM 1489 O O . LEU A 1 182 ? -0.043 12.438 10.446 1.00 97.00 182 LEU A O 1
ATOM 1493 N N . ILE A 1 183 ? 1.297 11.003 11.527 1.00 97.44 183 ILE A N 1
ATOM 1494 C CA . ILE A 1 183 ? 0.323 9.897 11.566 1.00 97.44 183 ILE A CA 1
ATOM 1495 C C . ILE A 1 183 ? -0.962 10.322 12.285 1.00 97.44 183 ILE A C 1
ATOM 1497 O O . ILE A 1 183 ? -2.061 9.947 11.876 1.00 97.44 183 ILE A O 1
ATOM 1501 N N . LYS A 1 184 ? -0.848 11.134 13.340 1.00 97.69 184 LYS A N 1
ATOM 1502 C CA . LYS A 1 184 ? -1.999 11.678 14.065 1.00 97.69 184 LYS A CA 1
ATOM 1503 C C . LYS A 1 184 ? -2.893 12.521 13.160 1.00 97.69 184 LYS A C 1
ATOM 1505 O O . LYS A 1 184 ? -4.112 12.380 13.236 1.00 97.69 184 LYS A O 1
ATOM 1510 N N . GLU A 1 185 ? -2.308 13.353 12.299 1.00 98.19 185 GLU A N 1
ATOM 1511 C CA . GLU A 1 185 ? -3.066 14.148 11.327 1.00 98.19 185 GLU A CA 1
ATOM 1512 C C . GLU A 1 185 ? -3.764 13.270 10.285 1.00 98.19 185 GLU A C 1
ATOM 1514 O O . GLU A 1 185 ? -4.902 13.559 9.933 1.00 98.19 185 GLU A O 1
ATOM 1519 N N . TRP A 1 186 ? -3.163 12.151 9.867 1.00 98.25 186 TRP A N 1
ATOM 1520 C CA . TRP A 1 186 ? -3.822 11.180 8.979 1.00 98.25 186 TRP A CA 1
ATOM 1521 C C . TRP A 1 186 ? -4.967 10.413 9.655 1.00 98.25 186 TRP A C 1
ATOM 1523 O O . TRP A 1 186 ? -5.952 10.061 9.006 1.00 98.25 186 TRP A O 1
ATOM 1533 N N . LEU A 1 187 ? -4.879 10.172 10.967 1.00 98.19 187 LEU A N 1
ATOM 1534 C CA . LEU A 1 187 ? -5.923 9.469 11.719 1.00 98.19 187 LEU A CA 1
ATOM 1535 C C . LEU A 1 187 ? -7.162 10.328 11.987 1.00 98.19 187 LEU A C 1
ATOM 1537 O O . LEU A 1 187 ? -8.268 9.789 12.001 1.00 98.19 187 LEU A O 1
ATOM 1541 N N . LYS A 1 188 ? -7.010 11.642 12.193 1.00 98.31 188 LYS A N 1
ATOM 1542 C CA . LYS A 1 188 ? -8.124 12.569 12.470 1.00 98.31 188 LYS A CA 1
ATOM 1543 C C . LYS A 1 188 ? -9.267 12.519 11.437 1.00 98.31 188 LYS A C 1
ATOM 1545 O O . LYS A 1 188 ? -10.404 12.316 11.868 1.00 98.31 188 LYS A O 1
ATOM 1550 N N . PRO A 1 189 ? -9.034 12.679 10.117 1.00 98.00 189 PRO A N 1
ATOM 1551 C CA . PRO A 1 189 ? -10.118 12.679 9.138 1.00 98.00 189 PRO A CA 1
ATOM 1552 C C . PRO A 1 189 ? -10.812 11.317 9.058 1.00 98.00 189 PRO A C 1
ATOM 1554 O O . PRO A 1 189 ? -12.037 11.255 9.101 1.00 98.00 189 PRO A O 1
ATOM 1557 N N . ILE A 1 190 ? -10.048 10.219 9.056 1.00 97.31 190 ILE A N 1
ATOM 1558 C CA . ILE A 1 190 ? -10.589 8.850 9.064 1.00 97.31 190 ILE A CA 1
ATOM 1559 C C . ILE A 1 190 ? -11.432 8.598 10.322 1.00 97.31 190 ILE A C 1
ATOM 1561 O O . ILE A 1 190 ? -12.502 7.996 10.243 1.00 97.31 190 ILE A O 1
ATOM 1565 N N . ALA A 1 191 ? -10.985 9.082 11.482 1.00 97.62 191 ALA A N 1
ATOM 1566 C CA . ALA A 1 191 ? -11.728 8.991 12.735 1.00 97.62 191 ALA A CA 1
ATOM 1567 C C . ALA A 1 191 ? -13.068 9.738 12.675 1.00 97.62 191 ALA A C 1
ATOM 1569 O O . ALA A 1 191 ? -14.067 9.221 13.181 1.00 97.62 191 ALA A O 1
ATOM 1570 N N . GLY A 1 192 ? -13.103 10.905 12.024 1.00 97.62 192 GLY A N 1
ATOM 1571 C CA . GLY A 1 192 ? -14.326 11.670 11.771 1.00 97.62 192 GLY A CA 1
ATOM 1572 C C . GLY A 1 192 ? -15.275 10.975 10.792 1.00 97.62 192 GLY A C 1
ATOM 1573 O O . GLY A 1 192 ? -16.434 10.746 11.127 1.00 97.62 192 GLY A O 1
ATOM 1574 N N . GLU A 1 193 ? -14.779 10.575 9.618 1.00 97.00 193 GLU A N 1
ATOM 1575 C CA . GLU A 1 193 ? -15.577 9.951 8.547 1.00 97.00 193 GLU A CA 1
ATOM 1576 C C . GLU A 1 193 ? -16.127 8.572 8.953 1.00 97.00 193 GLU A C 1
ATOM 1578 O O . GLU A 1 193 ? -17.277 8.228 8.671 1.00 97.00 193 GLU A O 1
ATOM 1583 N N . VAL A 1 194 ? -15.330 7.772 9.667 1.00 96.06 194 VAL A N 1
ATOM 1584 C CA . VAL A 1 194 ? -15.741 6.438 10.132 1.00 96.06 194 VAL A CA 1
ATOM 1585 C C . VAL A 1 194 ? -16.449 6.496 11.488 1.00 96.06 194 VAL A C 1
ATOM 1587 O O . VAL A 1 194 ? -17.207 5.582 11.821 1.00 96.06 194 VAL A O 1
ATOM 1590 N N . GLY A 1 195 ? -16.251 7.544 12.282 1.00 95.88 195 GLY A N 1
ATOM 1591 C CA . GLY A 1 195 ? -16.862 7.698 13.600 1.00 95.88 195 GLY A CA 1
ATOM 1592 C C . GLY A 1 195 ? -16.227 6.794 14.658 1.00 95.88 195 GLY A C 1
ATOM 1593 O O . GLY A 1 195 ? -16.862 5.871 15.174 1.00 95.88 195 GLY A O 1
ATOM 1594 N N . PHE A 1 196 ? -14.965 7.049 14.999 1.00 95.81 196 PHE A N 1
ATOM 1595 C CA . PHE A 1 196 ? -14.303 6.424 16.146 1.00 95.81 196 PHE A CA 1
ATOM 1596 C C . PHE A 1 196 ? -13.401 7.411 16.888 1.00 95.81 196 PHE A C 1
ATOM 1598 O O . PHE A 1 196 ? -13.008 8.446 16.365 1.00 95.81 196 PHE A O 1
ATOM 1605 N N . LYS A 1 197 ? -13.057 7.069 18.131 1.00 97.38 197 LYS A N 1
ATOM 1606 C CA . LYS A 1 197 ? -12.006 7.748 18.895 1.00 97.38 197 LYS A CA 1
ATOM 1607 C C . LYS A 1 197 ? -10.756 6.879 18.893 1.00 97.38 197 LYS A C 1
ATOM 1609 O O . LYS A 1 197 ? -10.862 5.650 18.912 1.00 97.38 197 LYS A O 1
ATOM 1614 N N . PHE A 1 198 ? -9.597 7.520 18.892 1.00 97.50 198 PHE A N 1
ATOM 1615 C CA . PHE A 1 198 ? -8.305 6.862 19.018 1.00 97.50 198 PHE A CA 1
ATOM 1616 C C . PHE A 1 198 ? -7.525 7.458 20.186 1.00 97.50 198 PHE A C 1
ATOM 1618 O O . PHE A 1 198 ? -7.770 8.591 20.604 1.00 97.50 198 PHE A O 1
ATOM 1625 N N . TRP A 1 199 ? -6.600 6.673 20.715 1.00 95.62 199 TRP A N 1
ATOM 1626 C CA . TRP A 1 199 ? -5.749 7.028 21.840 1.00 95.62 199 TRP A CA 1
ATOM 1627 C C . TRP A 1 199 ? -4.295 6.973 21.402 1.00 95.62 199 TRP A C 1
ATOM 1629 O O . TRP A 1 199 ? -3.910 6.100 20.627 1.00 95.62 199 TRP A O 1
ATOM 1639 N N . GLU A 1 200 ? -3.496 7.910 21.899 1.00 95.25 200 GLU A N 1
ATOM 1640 C CA . GLU A 1 200 ? -2.054 7.942 21.683 1.00 95.25 200 GLU A CA 1
ATOM 1641 C C . GLU A 1 200 ? -1.354 7.396 22.930 1.00 95.25 200 GLU A C 1
ATOM 1643 O O . GLU A 1 200 ? -1.608 7.851 24.047 1.00 95.25 200 GLU A O 1
ATOM 1648 N N . HIS A 1 201 ? -0.473 6.420 22.739 1.00 91.06 201 HIS A N 1
ATOM 1649 C CA . HIS A 1 201 ? 0.361 5.849 23.788 1.00 91.06 201 HIS A CA 1
ATOM 1650 C C . HIS A 1 201 ? 1.780 6.413 23.666 1.00 91.06 201 HIS A C 1
ATOM 1652 O O . HIS A 1 201 ? 2.352 6.440 22.574 1.00 91.06 201 HIS A O 1
ATOM 1658 N N . LYS A 1 202 ? 2.339 6.887 24.787 1.00 84.62 202 LYS A N 1
ATOM 1659 C CA . LYS A 1 202 ? 3.697 7.451 24.886 1.00 84.62 202 LYS A CA 1
ATOM 1660 C C . LYS A 1 202 ? 4.435 6.925 26.119 1.00 84.62 202 LYS A C 1
ATOM 1662 O O . LYS A 1 202 ? 4.944 7.704 26.916 1.00 84.62 202 LYS A O 1
ATOM 1667 N N . ASN A 1 203 ? 4.457 5.611 26.318 1.00 81.00 203 ASN A N 1
ATOM 1668 C CA . ASN A 1 203 ? 5.279 5.018 27.375 1.00 81.00 203 ASN A CA 1
ATOM 1669 C C . ASN A 1 203 ? 6.463 4.247 26.769 1.00 81.00 203 ASN A C 1
ATOM 1671 O O . ASN A 1 203 ? 6.572 4.106 25.550 1.00 81.00 203 ASN A O 1
ATOM 1675 N N . ASN A 1 204 ? 7.382 3.778 27.613 1.00 71.31 204 ASN A N 1
ATOM 1676 C CA . ASN A 1 204 ? 8.598 3.095 27.154 1.00 71.31 204 ASN A CA 1
ATOM 1677 C C . ASN A 1 204 ? 8.325 1.768 26.426 1.00 71.31 204 ASN A C 1
ATOM 1679 O O . ASN A 1 204 ? 9.185 1.306 25.684 1.00 71.31 204 ASN A O 1
ATOM 1683 N N . HIS A 1 205 ? 7.138 1.179 26.595 1.00 67.12 205 HIS A N 1
ATOM 1684 C CA . HIS A 1 205 ? 6.776 -0.128 26.036 1.00 67.12 205 HIS A CA 1
ATOM 1685 C C . HIS A 1 205 ? 5.748 -0.053 24.895 1.00 67.12 205 HIS A C 1
ATOM 1687 O O . HIS A 1 205 ? 5.523 -1.037 24.197 1.00 67.12 205 HIS A O 1
ATOM 1693 N N . SER A 1 206 ? 5.099 1.095 24.707 1.00 74.31 206 SER A N 1
ATOM 1694 C CA . SER A 1 206 ? 4.026 1.312 23.743 1.00 74.31 206 SER A CA 1
ATOM 1695 C C . SER A 1 206 ? 4.045 2.768 23.285 1.00 74.31 206 SER A C 1
ATOM 1697 O O . SER A 1 206 ? 3.660 3.689 24.016 1.00 74.31 206 SER A O 1
ATOM 1699 N N . ARG A 1 207 ? 4.518 2.960 22.051 1.00 90.31 207 ARG A N 1
ATOM 1700 C CA . ARG A 1 207 ? 4.535 4.245 21.353 1.00 90.31 207 ARG A CA 1
ATOM 1701 C C . ARG A 1 207 ? 3.747 4.121 20.062 1.00 90.31 207 ARG A C 1
ATOM 1703 O O . ARG A 1 207 ? 4.099 3.316 19.202 1.00 90.31 207 ARG A O 1
ATOM 1710 N N . GLY A 1 208 ? 2.680 4.900 19.930 1.00 95.06 208 GLY A N 1
ATOM 1711 C CA . GLY A 1 208 ? 1.819 4.849 18.751 1.00 95.06 208 GLY A CA 1
ATOM 1712 C C . GLY A 1 208 ? 0.362 5.149 19.064 1.00 95.06 208 GLY A C 1
ATOM 1713 O O . GLY A 1 208 ? 0.058 5.863 20.018 1.00 95.06 208 GLY A O 1
ATOM 1714 N N . PHE A 1 209 ? -0.537 4.590 18.262 1.00 96.94 209 PHE A N 1
ATOM 1715 C CA . PHE A 1 209 ? -1.972 4.833 18.342 1.00 96.94 209 PHE A CA 1
ATOM 1716 C C . PHE A 1 209 ? -2.749 3.522 18.465 1.00 96.94 209 PHE A C 1
ATOM 1718 O O . PHE A 1 209 ? -2.434 2.546 17.786 1.00 96.94 209 PHE A O 1
ATOM 1725 N N . GLU A 1 210 ? -3.792 3.508 19.293 1.00 96.38 210 GLU A N 1
ATOM 1726 C CA . GLU A 1 210 ? -4.791 2.434 19.357 1.00 96.38 210 GLU A CA 1
ATOM 1727 C C . GLU A 1 210 ? -6.179 3.019 19.086 1.00 96.38 210 GLU A C 1
ATOM 1729 O O . GLU A 1 210 ? -6.529 4.091 19.579 1.00 96.38 210 GLU A O 1
ATOM 1734 N N . PHE A 1 211 ? -7.014 2.289 18.354 1.00 97.19 211 PHE A N 1
ATOM 1735 C CA . PHE A 1 211 ? -8.448 2.548 18.303 1.00 97.19 211 PHE A CA 1
ATOM 1736 C C . PHE A 1 211 ? -9.255 1.259 18.216 1.00 97.19 211 PHE A C 1
ATOM 1738 O O . PHE A 1 211 ? -8.736 0.165 17.979 1.00 97.19 211 PHE A O 1
ATOM 1745 N N . ARG A 1 212 ? -10.565 1.388 18.440 1.00 95.56 212 ARG A N 1
ATOM 1746 C CA . ARG A 1 212 ? -11.506 0.267 18.407 1.00 95.56 212 ARG A CA 1
ATOM 1747 C C . ARG A 1 212 ? -12.608 0.542 17.408 1.00 95.56 212 ARG A C 1
ATOM 1749 O O . ARG A 1 212 ? -13.440 1.418 17.624 1.00 95.56 212 ARG A O 1
ATOM 1756 N N . ASN A 1 213 ? -12.634 -0.236 16.337 1.00 95.69 213 ASN A N 1
ATOM 1757 C CA . ASN A 1 213 ? -13.682 -0.154 15.332 1.00 95.69 213 ASN A CA 1
ATOM 1758 C C . ASN A 1 213 ? -13.838 -1.518 14.652 1.00 95.69 213 ASN A C 1
ATOM 1760 O O . ASN A 1 213 ? -12.900 -2.009 14.031 1.00 95.69 213 ASN A O 1
ATOM 1764 N N . LYS A 1 214 ? -15.017 -2.141 14.779 1.00 94.69 214 LYS A N 1
ATOM 1765 C CA . LYS A 1 214 ? -15.270 -3.482 14.224 1.00 94.69 214 LYS A CA 1
ATOM 1766 C C . LYS A 1 214 ? -15.144 -3.510 12.700 1.00 94.69 214 LYS A C 1
ATOM 1768 O O . LYS A 1 214 ? -14.598 -4.469 12.168 1.00 94.69 214 LYS A O 1
ATOM 1773 N N . GLN A 1 215 ? -15.654 -2.486 12.024 1.00 96.56 215 GLN A N 1
ATOM 1774 C CA . GLN A 1 215 ? -15.739 -2.445 10.568 1.00 96.56 215 GLN A CA 1
ATOM 1775 C C . GLN A 1 215 ? -14.348 -2.298 9.938 1.00 96.56 215 GLN A C 1
ATOM 1777 O O . GLN A 1 215 ? -13.944 -3.141 9.140 1.00 96.56 215 GLN A O 1
ATOM 1782 N N . LEU A 1 216 ? -13.560 -1.317 10.396 1.00 97.38 216 LEU A N 1
ATOM 1783 C CA . LEU A 1 216 ? -12.154 -1.171 10.001 1.00 97.38 216 LEU A CA 1
ATOM 1784 C C . LEU A 1 216 ? -11.323 -2.390 10.397 1.00 97.38 216 LEU A C 1
ATOM 1786 O O . LEU A 1 216 ? -10.537 -2.869 9.591 1.00 97.38 216 LEU A O 1
ATOM 1790 N N . PHE A 1 217 ? -11.509 -2.935 11.603 1.00 97.62 217 PHE A N 1
ATOM 1791 C CA . PHE A 1 217 ? -10.808 -4.151 12.013 1.00 97.62 217 PHE A CA 1
ATOM 1792 C C . PHE A 1 217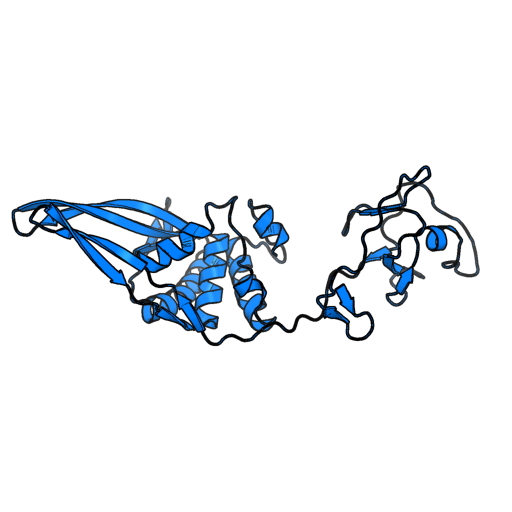 ? -11.056 -5.305 11.039 1.00 97.62 217 PHE A C 1
ATOM 1794 O O . PHE A 1 217 ? -10.111 -5.993 10.670 1.00 97.62 217 PHE A O 1
ATOM 1801 N N . GLN A 1 218 ? -12.308 -5.539 10.635 1.00 96.88 218 GLN A N 1
ATOM 1802 C CA . GLN A 1 218 ? -12.629 -6.633 9.720 1.00 96.88 218 GLN A CA 1
ATOM 1803 C C . GLN A 1 218 ? -12.020 -6.414 8.339 1.00 96.88 218 GLN A C 1
ATOM 1805 O O . GLN A 1 218 ? -11.422 -7.345 7.804 1.00 96.88 218 GLN A O 1
ATOM 1810 N N . TYR A 1 219 ? -12.101 -5.188 7.815 1.00 97.62 219 TYR A N 1
ATOM 1811 C CA . TYR A 1 219 ? -11.456 -4.841 6.554 1.00 97.62 219 TYR A CA 1
ATOM 1812 C C . TYR A 1 219 ? -9.935 -5.036 6.623 1.00 97.62 219 TYR A C 1
ATOM 1814 O O . TYR A 1 219 ? -9.361 -5.675 5.755 1.00 97.62 219 TYR A O 1
ATOM 1822 N N . LEU A 1 220 ? -9.268 -4.546 7.667 1.00 98.06 220 LEU A N 1
ATOM 1823 C CA . LEU A 1 220 ? -7.809 -4.615 7.782 1.00 98.06 220 LEU A CA 1
ATOM 1824 C C . LEU A 1 220 ? -7.300 -6.031 8.087 1.00 98.06 220 LEU A C 1
ATOM 1826 O O . LEU A 1 220 ? -6.243 -6.432 7.605 1.00 98.06 220 LEU A O 1
ATOM 1830 N N . ARG A 1 221 ? -8.056 -6.823 8.856 1.00 96.62 221 ARG A N 1
ATOM 1831 C CA . ARG A 1 221 ? -7.678 -8.197 9.221 1.00 96.62 221 ARG A CA 1
ATOM 1832 C C . ARG A 1 221 ? -7.481 -9.096 7.997 1.00 96.62 221 ARG A C 1
ATOM 1834 O O . ARG A 1 221 ? -6.706 -10.046 8.085 1.00 96.62 221 ARG A O 1
ATOM 1841 N N . GLN A 1 222 ? -8.150 -8.817 6.877 1.00 96.44 222 GLN A N 1
ATOM 1842 C CA . GLN A 1 222 ? -8.030 -9.631 5.663 1.00 96.44 222 GLN A CA 1
ATOM 1843 C C . GLN A 1 222 ? -6.606 -9.631 5.074 1.00 96.44 222 GLN A C 1
ATOM 1845 O O . GLN A 1 222 ? -6.233 -10.579 4.393 1.00 96.44 222 GLN A O 1
ATOM 1850 N N . PHE A 1 223 ? -5.801 -8.602 5.366 1.00 96.62 223 PHE A N 1
ATOM 1851 C CA . PHE A 1 223 ? -4.417 -8.491 4.889 1.00 96.62 223 PHE A CA 1
ATOM 1852 C C . PHE A 1 223 ? -3.412 -9.236 5.776 1.00 96.62 223 PHE A C 1
ATOM 1854 O O . PHE A 1 223 ? -2.214 -9.189 5.519 1.00 96.62 223 PHE A O 1
ATOM 1861 N N . GLY A 1 224 ? -3.884 -9.927 6.817 1.00 93.62 224 GLY A N 1
ATOM 1862 C CA . GLY A 1 224 ? -3.054 -10.797 7.638 1.00 93.62 224 GLY A CA 1
ATOM 1863 C C . GLY A 1 224 ? -2.062 -10.064 8.545 1.00 93.62 224 GLY A C 1
ATOM 1864 O O . GLY A 1 224 ? -2.258 -8.914 8.950 1.00 93.62 224 GLY A O 1
ATOM 1865 N N . LYS A 1 225 ? -1.008 -10.785 8.932 1.00 94.06 225 LYS A N 1
ATOM 1866 C CA . LYS A 1 225 ? 0.104 -10.295 9.763 1.00 94.06 225 LYS A CA 1
ATOM 1867 C C . LYS A 1 225 ? 1.208 -9.668 8.904 1.00 94.06 225 LYS A C 1
ATOM 1869 O O . LYS A 1 225 ? 1.156 -9.694 7.683 1.00 94.06 225 LYS A O 1
ATOM 1874 N N . ALA A 1 226 ? 2.265 -9.160 9.543 1.00 93.38 226 ALA A N 1
ATOM 1875 C CA . ALA A 1 226 ? 3.376 -8.464 8.879 1.00 93.38 226 ALA A CA 1
ATOM 1876 C C . ALA A 1 226 ? 3.970 -9.192 7.651 1.00 93.38 226 ALA A C 1
ATOM 1878 O O . ALA A 1 226 ? 4.266 -8.542 6.656 1.00 93.38 226 ALA A O 1
ATOM 1879 N N . LYS A 1 227 ? 4.092 -10.528 7.688 1.00 96.00 227 LYS A N 1
ATOM 1880 C CA . LYS A 1 227 ? 4.630 -11.349 6.582 1.00 96.00 227 LYS A CA 1
ATOM 1881 C C . LYS A 1 227 ? 3.624 -11.646 5.459 1.00 96.00 227 LYS A C 1
ATOM 1883 O O . LYS A 1 227 ? 4.002 -12.216 4.443 1.00 96.00 227 LYS A O 1
ATOM 1888 N N . GLU A 1 228 ? 2.354 -11.306 5.661 1.00 96.94 228 GLU A N 1
ATOM 1889 C CA . GLU A 1 228 ? 1.230 -11.666 4.785 1.00 96.94 228 GLU A CA 1
ATOM 1890 C C . GLU A 1 228 ? 0.640 -10.452 4.056 1.00 96.94 228 GLU A C 1
ATOM 1892 O O . GLU A 1 228 ? -0.037 -10.634 3.045 1.00 96.94 228 GLU A O 1
ATOM 1897 N N . LYS A 1 229 ? 0.903 -9.230 4.549 1.00 97.38 229 LYS A N 1
ATOM 1898 C CA . LYS A 1 229 ? 0.378 -7.972 3.993 1.00 97.38 229 LYS A CA 1
ATOM 1899 C C . LYS A 1 229 ? 0.651 -7.844 2.493 1.00 97.38 229 LYS A C 1
ATOM 1901 O O . LYS A 1 229 ? 1.657 -8.344 1.993 1.00 97.38 229 LYS A O 1
ATOM 1906 N N . TYR A 1 230 ? -0.243 -7.162 1.785 1.00 97.88 230 TYR A N 1
ATOM 1907 C CA . TYR A 1 230 ? -0.173 -6.909 0.343 1.00 97.88 230 TYR A CA 1
ATOM 1908 C C . TYR A 1 230 ? -1.011 -5.681 -0.026 1.00 97.88 230 TYR A C 1
ATOM 1910 O O . TYR A 1 230 ? -1.894 -5.290 0.743 1.00 97.88 230 TYR A O 1
ATOM 1918 N N . ILE A 1 231 ? -0.782 -5.109 -1.212 1.00 98.06 231 ILE A N 1
ATOM 1919 C CA . ILE A 1 231 ? -1.613 -4.025 -1.755 1.00 98.06 231 ILE A CA 1
ATOM 1920 C C . ILE A 1 231 ? -2.738 -4.636 -2.614 1.00 98.06 231 ILE A C 1
ATOM 1922 O O . ILE A 1 231 ? -2.470 -5.362 -3.582 1.00 98.06 231 ILE A O 1
ATOM 1926 N N . PRO A 1 232 ? -4.019 -4.388 -2.284 1.00 97.19 232 PRO A N 1
ATOM 1927 C CA . PRO A 1 232 ? -5.159 -4.903 -3.043 1.00 97.19 232 PRO A CA 1
ATOM 1928 C C . PRO A 1 232 ? -5.168 -4.439 -4.501 1.00 97.19 232 PRO A C 1
ATOM 1930 O O . PRO A 1 232 ? -4.731 -3.334 -4.814 1.00 97.19 232 PRO A O 1
ATOM 1933 N N . LYS A 1 233 ? -5.681 -5.277 -5.414 1.00 95.25 233 LYS A N 1
ATOM 1934 C CA . LYS A 1 233 ? -5.686 -4.981 -6.861 1.00 95.25 233 LYS A CA 1
ATOM 1935 C C . LYS A 1 233 ? -6.441 -3.694 -7.196 1.00 95.25 233 LYS A C 1
ATOM 1937 O O . LYS A 1 233 ? -6.012 -2.952 -8.065 1.00 95.25 233 LYS A O 1
ATOM 1942 N N . ASP A 1 234 ? -7.543 -3.441 -6.506 1.00 95.50 234 ASP A N 1
ATOM 1943 C CA . ASP A 1 234 ? -8.369 -2.245 -6.646 1.00 95.50 234 ASP A CA 1
ATOM 1944 C C . ASP A 1 234 ? -7.645 -0.973 -6.194 1.00 95.50 234 ASP A C 1
ATOM 1946 O O . ASP A 1 234 ? -7.869 0.073 -6.794 1.00 95.50 234 ASP A O 1
ATOM 1950 N N . ILE A 1 235 ? -6.753 -1.063 -5.203 1.00 97.69 235 ILE A N 1
ATOM 1951 C CA . ILE A 1 235 ? -5.870 0.041 -4.806 1.00 97.69 235 ILE A CA 1
ATOM 1952 C C . ILE A 1 235 ? -4.718 0.193 -5.805 1.00 97.69 235 ILE A C 1
ATOM 1954 O O . ILE A 1 235 ? -4.397 1.311 -6.189 1.00 97.69 235 ILE A O 1
ATOM 1958 N N . LYS A 1 236 ? -4.144 -0.909 -6.310 1.00 95.62 236 LYS A N 1
ATOM 1959 C CA . LYS A 1 236 ? -3.127 -0.870 -7.384 1.00 95.62 236 LYS A CA 1
ATOM 1960 C C . LYS A 1 236 ? -3.663 -0.314 -8.708 1.00 95.62 236 LYS A C 1
ATOM 1962 O O . LYS A 1 236 ? -2.882 0.126 -9.542 1.00 95.62 236 LYS A O 1
ATOM 1967 N N . ALA A 1 237 ? -4.982 -0.325 -8.893 1.00 95.44 237 ALA A N 1
ATOM 1968 C CA . ALA A 1 237 ? -5.650 0.255 -10.051 1.00 95.44 237 ALA A CA 1
ATOM 1969 C C . ALA A 1 237 ? -5.730 1.792 -10.011 1.00 95.44 237 ALA A C 1
ATOM 1971 O O . ALA A 1 237 ? -6.122 2.397 -11.005 1.00 95.44 237 ALA A O 1
ATOM 1972 N N . LEU A 1 238 ? -5.387 2.428 -8.884 1.00 97.62 238 LEU A N 1
ATOM 1973 C CA . LEU A 1 238 ? -5.499 3.876 -8.731 1.00 97.62 238 LEU A CA 1
ATOM 1974 C C . LEU A 1 238 ? -4.505 4.637 -9.615 1.00 97.62 238 LEU A C 1
ATOM 1976 O O . LEU A 1 238 ? -3.494 4.096 -10.071 1.00 97.62 238 LEU A O 1
ATOM 1980 N N . CYS A 1 239 ? -4.797 5.914 -9.851 1.00 96.44 239 CYS A N 1
ATOM 1981 C CA . CYS A 1 239 ? -3.924 6.799 -10.610 1.00 96.44 239 CYS A CA 1
ATOM 1982 C C . CYS A 1 239 ? -2.564 7.018 -9.902 1.00 96.44 239 CYS A C 1
ATOM 1984 O O . CYS A 1 239 ? -2.470 6.895 -8.672 1.00 96.44 239 CYS A O 1
ATOM 1986 N N . PRO A 1 240 ? -1.496 7.409 -10.630 1.00 96.19 240 PRO A N 1
ATOM 1987 C CA . PRO A 1 240 ? -0.170 7.645 -10.050 1.00 96.19 240 PRO A CA 1
ATOM 1988 C C . PRO A 1 240 ? -0.157 8.603 -8.861 1.00 96.19 240 PRO A C 1
ATOM 1990 O O . PRO A 1 240 ? 0.592 8.392 -7.912 1.00 96.19 240 PRO A O 1
ATOM 1993 N N . ARG A 1 241 ? -0.998 9.644 -8.887 1.00 97.69 241 ARG A N 1
ATOM 1994 C CA . ARG A 1 241 ? -1.115 10.623 -7.800 1.00 97.69 241 ARG A CA 1
ATOM 1995 C C . ARG A 1 241 ? -1.539 9.948 -6.493 1.00 97.69 241 ARG A C 1
ATOM 1997 O O . ARG A 1 241 ? -0.916 10.168 -5.460 1.00 97.69 241 ARG A O 1
ATOM 2004 N N . GLN A 1 242 ? -2.565 9.102 -6.545 1.00 98.50 242 GLN A N 1
ATOM 2005 C CA . GLN A 1 242 ? -3.091 8.385 -5.384 1.00 98.50 242 GLN A CA 1
ATOM 2006 C C . GLN A 1 242 ? -2.163 7.256 -4.931 1.00 98.50 242 GLN A C 1
ATOM 2008 O O . GLN A 1 242 ? -1.890 7.123 -3.737 1.00 98.50 242 GLN A O 1
ATOM 2013 N N . LEU A 1 243 ? -1.588 6.502 -5.870 1.00 97.88 243 LEU A N 1
ATOM 2014 C CA . LEU A 1 243 ? -0.554 5.515 -5.548 1.00 97.88 243 LEU A CA 1
ATOM 2015 C C . LEU A 1 243 ? 0.653 6.160 -4.858 1.00 97.88 243 LEU A C 1
ATOM 2017 O O . LEU A 1 243 ? 1.201 5.585 -3.919 1.00 97.88 243 LEU A O 1
ATOM 2021 N N . LYS A 1 244 ? 1.025 7.383 -5.256 1.00 97.06 244 LYS A N 1
ATOM 2022 C CA . LYS A 1 244 ? 2.086 8.142 -4.593 1.00 97.06 244 LYS A CA 1
ATOM 2023 C C . LYS A 1 244 ? 1.726 8.495 -3.148 1.00 97.06 244 LYS A C 1
ATOM 2025 O O . LYS A 1 244 ? 2.575 8.337 -2.281 1.00 97.06 244 LYS A O 1
ATOM 2030 N N . ILE A 1 245 ? 0.486 8.908 -2.866 1.00 98.44 245 ILE A N 1
ATOM 2031 C CA . ILE A 1 245 ? 0.028 9.176 -1.487 1.00 98.44 245 ILE A CA 1
ATOM 2032 C C . 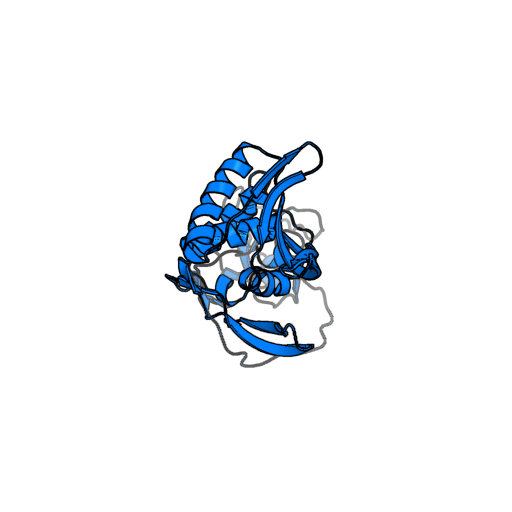ILE A 1 245 ? 0.186 7.927 -0.610 1.00 98.44 245 ILE A C 1
ATOM 2034 O O . ILE A 1 245 ? 0.692 8.012 0.510 1.00 98.44 245 ILE A O 1
ATOM 2038 N N . LEU A 1 246 ? -0.228 6.765 -1.126 1.00 98.31 246 LEU A N 1
ATOM 2039 C CA . LEU A 1 246 ? -0.075 5.488 -0.432 1.00 98.31 246 LEU A CA 1
ATOM 2040 C C . LEU A 1 246 ? 1.403 5.171 -0.164 1.00 98.31 246 LEU A C 1
ATOM 2042 O O . LEU A 1 246 ? 1.773 4.874 0.972 1.00 98.31 246 LEU A O 1
ATOM 2046 N N . LEU A 1 247 ? 2.236 5.252 -1.205 1.00 96.62 247 LEU A N 1
ATOM 2047 C CA . LEU A 1 247 ? 3.658 4.927 -1.136 1.00 96.62 247 LEU A CA 1
ATOM 2048 C C . LEU A 1 247 ? 4.412 5.858 -0.180 1.00 96.62 247 LEU A C 1
ATOM 2050 O O . LEU A 1 247 ? 5.183 5.383 0.651 1.00 96.62 247 LEU A O 1
ATOM 2054 N N . ASP A 1 248 ? 4.153 7.166 -0.241 1.00 96.31 248 ASP A N 1
ATOM 2055 C CA . ASP A 1 248 ? 4.756 8.149 0.662 1.00 96.31 248 ASP A CA 1
ATOM 2056 C C . ASP A 1 248 ? 4.432 7.805 2.130 1.00 96.31 248 ASP A C 1
ATOM 2058 O O . ASP A 1 248 ? 5.314 7.836 2.990 1.00 96.31 248 ASP A O 1
ATOM 2062 N N . ALA A 1 249 ? 3.191 7.401 2.427 1.00 97.00 249 ALA A N 1
ATOM 2063 C CA . ALA A 1 249 ? 2.796 6.998 3.776 1.00 97.00 249 ALA A CA 1
ATOM 2064 C C . ALA A 1 249 ? 3.442 5.678 4.233 1.00 97.00 249 ALA A C 1
ATOM 2066 O O . ALA A 1 249 ? 3.821 5.553 5.401 1.00 97.00 249 ALA A O 1
ATOM 2067 N N . MET A 1 250 ? 3.619 4.713 3.325 1.00 96.56 250 MET A N 1
ATOM 2068 C CA . MET A 1 250 ? 4.361 3.476 3.605 1.00 96.56 250 MET A CA 1
ATOM 2069 C C . MET A 1 250 ? 5.835 3.763 3.922 1.00 96.56 250 MET A C 1
ATOM 2071 O O . MET A 1 250 ? 6.370 3.227 4.894 1.00 96.56 250 MET A O 1
ATOM 2075 N N . ILE A 1 251 ? 6.475 4.655 3.155 1.00 95.06 251 ILE A N 1
ATOM 2076 C CA . ILE A 1 251 ? 7.860 5.101 3.377 1.00 95.06 251 ILE A CA 1
ATOM 2077 C C . ILE A 1 251 ? 7.991 5.837 4.716 1.00 95.06 251 ILE A C 1
ATOM 2079 O O . ILE A 1 251 ? 8.981 5.658 5.424 1.00 95.06 251 ILE A O 1
ATOM 2083 N N . VAL A 1 252 ? 6.995 6.630 5.121 1.00 94.44 252 VAL A N 1
ATOM 2084 C CA . VAL A 1 252 ? 7.007 7.263 6.448 1.00 94.44 252 VAL A CA 1
ATOM 2085 C C . VAL A 1 252 ? 7.048 6.224 7.572 1.00 94.44 252 VAL A C 1
ATOM 2087 O O . VAL A 1 252 ? 7.721 6.477 8.567 1.00 94.44 252 VAL A O 1
ATOM 2090 N N . GLY A 1 253 ? 6.401 5.066 7.431 1.00 92.06 253 GLY A N 1
ATOM 2091 C CA . GLY A 1 253 ? 6.495 3.969 8.401 1.00 92.06 253 GLY A CA 1
ATOM 2092 C C . GLY A 1 253 ? 7.869 3.295 8.389 1.00 92.06 253 GLY A C 1
ATOM 2093 O O . GLY A 1 253 ? 8.757 3.677 9.156 1.00 92.06 253 GLY A O 1
ATOM 2094 N N . ASP A 1 254 ? 8.052 2.355 7.458 1.00 87.25 254 ASP A N 1
ATOM 2095 C CA . ASP A 1 254 ? 9.201 1.430 7.402 1.00 87.25 254 ASP A CA 1
ATOM 2096 C C . ASP A 1 254 ? 10.339 1.896 6.471 1.00 87.25 254 ASP A C 1
ATOM 2098 O O . ASP A 1 254 ? 11.270 1.144 6.170 1.00 87.25 254 ASP A O 1
ATOM 2102 N N . GLY A 1 255 ? 10.265 3.120 5.947 1.00 81.88 255 GLY A N 1
ATOM 2103 C CA . GLY A 1 255 ? 11.258 3.640 5.014 1.00 81.88 255 GLY A CA 1
ATOM 2104 C C . GLY A 1 255 ? 12.513 4.198 5.688 1.00 81.88 255 GLY A C 1
ATOM 2105 O O . GLY A 1 255 ? 12.463 4.835 6.746 1.00 81.88 255 GLY A O 1
ATOM 2106 N N . CYS A 1 256 ? 13.647 4.019 5.007 1.00 81.44 256 CYS A N 1
ATOM 2107 C CA . CYS A 1 256 ? 14.917 4.683 5.288 1.00 81.44 256 CYS A CA 1
ATOM 2108 C C . CYS A 1 256 ? 15.430 5.346 4.000 1.00 81.44 256 CYS A C 1
ATOM 2110 O O . CYS A 1 256 ? 15.855 4.675 3.056 1.00 81.44 256 CYS A O 1
ATOM 2112 N N . GLY A 1 257 ? 15.343 6.677 3.928 1.00 80.38 257 GLY A N 1
ATOM 2113 C CA . GLY A 1 257 ? 15.655 7.426 2.710 1.00 80.38 257 GLY A CA 1
ATOM 2114 C C . GLY A 1 257 ? 14.714 7.054 1.559 1.00 80.38 257 GLY A C 1
ATOM 2115 O O . GLY A 1 257 ? 13.515 7.299 1.638 1.00 80.38 257 GLY A O 1
ATOM 2116 N N . LYS A 1 258 ? 15.262 6.467 0.488 1.00 78.75 258 LYS A N 1
ATOM 2117 C CA . LYS A 1 258 ? 14.503 6.001 -0.692 1.00 78.75 258 LYS A CA 1
ATOM 2118 C C . LYS A 1 258 ? 14.195 4.499 -0.668 1.00 78.75 258 LYS A C 1
ATOM 2120 O O . LYS A 1 258 ? 13.702 3.969 -1.658 1.00 78.75 258 LYS A O 1
ATOM 2125 N N . THR A 1 259 ? 14.514 3.816 0.427 1.00 86.44 259 THR A N 1
ATOM 2126 C CA . THR A 1 259 ? 14.360 2.365 0.547 1.00 86.44 259 THR A CA 1
ATOM 2127 C C . THR A 1 259 ? 13.178 2.046 1.447 1.00 86.44 259 THR A C 1
ATOM 2129 O O . THR A 1 259 ? 13.107 2.549 2.567 1.00 86.44 259 THR A O 1
ATOM 2132 N N . TYR A 1 260 ? 12.282 1.182 0.976 1.00 91.44 260 TYR A N 1
ATOM 2133 C CA . TYR A 1 260 ? 11.217 0.573 1.769 1.00 91.44 260 TYR A CA 1
ATOM 2134 C C . TYR A 1 260 ? 11.609 -0.868 2.112 1.00 91.44 260 TYR A C 1
ATOM 2136 O O . TYR A 1 260 ? 12.136 -1.582 1.259 1.00 91.44 260 TYR A O 1
ATOM 2144 N N . SER A 1 261 ? 11.395 -1.289 3.359 1.00 91.88 261 SER A N 1
ATOM 2145 C CA . SER A 1 261 ? 11.706 -2.648 3.818 1.00 91.88 261 SER A CA 1
ATOM 2146 C C . SER A 1 261 ? 10.459 -3.308 4.383 1.00 91.88 261 SER A C 1
ATOM 2148 O O . SER A 1 261 ? 9.709 -2.692 5.128 1.00 91.88 261 SER A O 1
ATOM 2150 N N . THR A 1 262 ? 10.244 -4.581 4.062 1.00 93.81 262 THR A N 1
ATOM 2151 C CA . THR A 1 262 ? 9.125 -5.355 4.604 1.00 93.81 262 THR A CA 1
ATOM 2152 C C . THR A 1 262 ? 9.480 -6.833 4.709 1.00 93.81 262 THR A C 1
ATOM 2154 O O . THR A 1 262 ? 10.317 -7.349 3.972 1.00 93.81 262 THR A O 1
ATOM 2157 N N . SER A 1 263 ? 8.830 -7.528 5.645 1.00 94.62 263 SER A N 1
ATOM 2158 C CA . SER A 1 263 ? 8.952 -8.983 5.801 1.00 94.62 263 SER A CA 1
ATOM 2159 C C . SER A 1 263 ? 7.973 -9.773 4.925 1.00 94.62 263 SER A C 1
ATOM 2161 O O . SER A 1 263 ? 8.099 -10.994 4.820 1.00 94.62 263 SER A O 1
ATOM 2163 N N . SER A 1 264 ? 6.997 -9.102 4.304 1.00 96.56 264 SER A N 1
ATOM 2164 C CA . SER A 1 264 ? 6.096 -9.721 3.334 1.00 96.56 264 SER A CA 1
ATOM 2165 C C . SER A 1 264 ? 6.724 -9.684 1.948 1.00 96.56 264 SER A C 1
ATOM 2167 O O . SER A 1 264 ? 6.862 -8.619 1.352 1.00 96.56 264 SER A O 1
ATOM 2169 N N . LYS A 1 265 ? 7.046 -10.861 1.400 1.00 95.38 265 LYS A N 1
ATOM 2170 C CA . LYS A 1 265 ? 7.542 -10.975 0.021 1.00 95.38 265 LYS A CA 1
ATOM 2171 C C . LYS A 1 265 ? 6.553 -10.373 -0.979 1.00 95.38 265 LYS A C 1
ATOM 2173 O O . LYS A 1 265 ? 6.952 -9.650 -1.875 1.00 95.38 265 LYS A O 1
ATOM 2178 N N . ARG A 1 266 ? 5.255 -10.618 -0.777 1.00 95.88 266 ARG A N 1
ATOM 2179 C CA . ARG A 1 266 ? 4.209 -10.093 -1.658 1.00 95.88 266 ARG A CA 1
ATOM 2180 C C . ARG A 1 266 ? 4.101 -8.572 -1.583 1.00 95.88 266 ARG A C 1
ATOM 2182 O O . ARG A 1 266 ? 3.916 -7.947 -2.615 1.00 95.88 266 ARG A O 1
ATOM 2189 N N . LEU A 1 267 ? 4.225 -7.984 -0.390 1.00 96.31 267 LEU A N 1
ATOM 2190 C CA . LEU A 1 267 ? 4.231 -6.525 -0.253 1.00 96.31 267 LEU A CA 1
ATOM 2191 C C . LEU A 1 267 ? 5.483 -5.914 -0.885 1.00 96.31 267 LEU A C 1
ATOM 2193 O O . LEU A 1 267 ? 5.380 -4.859 -1.489 1.00 96.31 267 LEU A O 1
ATOM 2197 N N . ALA A 1 268 ? 6.637 -6.576 -0.759 1.00 93.88 268 ALA A N 1
ATOM 2198 C CA . ALA A 1 268 ? 7.865 -6.145 -1.420 1.00 93.88 268 ALA A CA 1
ATOM 2199 C C . ALA A 1 268 ? 7.735 -6.188 -2.950 1.00 93.88 268 ALA A C 1
ATOM 2201 O O . ALA A 1 268 ? 8.226 -5.286 -3.608 1.00 93.88 268 ALA A O 1
ATOM 2202 N N . ASP A 1 269 ? 7.054 -7.198 -3.500 1.00 91.94 269 ASP A N 1
ATOM 2203 C CA . ASP A 1 269 ? 6.778 -7.294 -4.940 1.00 91.94 269 ASP A CA 1
ATOM 2204 C C . ASP A 1 269 ? 5.709 -6.279 -5.411 1.00 91.94 269 ASP A C 1
ATOM 2206 O O . ASP A 1 269 ? 5.648 -5.948 -6.595 1.00 91.94 269 ASP A O 1
ATOM 2210 N N . ASP A 1 270 ? 4.832 -5.816 -4.511 1.00 93.56 270 ASP A N 1
ATOM 2211 C CA . ASP A 1 270 ? 3.782 -4.831 -4.806 1.00 93.56 270 ASP A CA 1
ATOM 2212 C C . ASP A 1 270 ? 4.295 -3.370 -4.820 1.00 93.56 270 ASP A C 1
ATOM 2214 O O . ASP A 1 270 ? 3.583 -2.510 -5.346 1.00 93.56 270 ASP A O 1
ATOM 2218 N N . VAL A 1 271 ? 5.469 -3.089 -4.231 1.00 90.19 271 VAL A N 1
ATOM 2219 C CA . VAL A 1 271 ? 6.086 -1.749 -4.063 1.00 90.19 271 VAL A CA 1
ATOM 2220 C C . VAL A 1 271 ? 7.211 -1.529 -5.068 1.00 90.19 271 VAL A C 1
ATOM 2222 O O . VAL A 1 271 ? 7.203 -0.456 -5.712 1.00 90.19 271 VAL A O 1
#

Secondary structure (DSSP, 8-state):
-B-TTT-BB--------------S--EEE-SSS-EEE-TT--EEEEEEEETTEEPPPEEE-HHHHHTTTT--SS------SS-----EEE----B---B--SEEEEPPEEEEEE-TTS-EEEEEE--EEEEHHHHHHHHHHHHHHEEEEEEEEEEE-TTS-EEEEEEEEEEEE---HHHHHHHH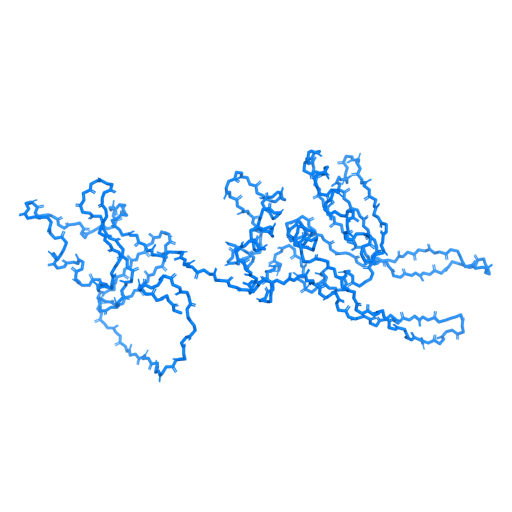HHHHHHHHHHT--EEEEEETTEEEEEEE-HHHHHHHHTT-STTT----HHHHTB-HHHHHHHHHHHHHHHEETTEE--S-HHHHHH-

Foldseek 3Di:
DADLPQLADDDDDDPDDDDDDDDDDWDFDDDPDGDTGHQQDWAQKWFDLDVPDIDRTDTDGNVCVVVCPSDPPPDDDDPPDDDDPDRIDHDPDGDAFFAADQWDKLQKDWDWDQDPVRDIDIDIDHIFTAGLLLVLLLVLQCLQFKDWDKDKDWDQDPVRDIDIDIFTKMWGADPDPVLQVVNVVSVVRVCVRLPWDKDADDDPVGGTIMTTDPSVSVVSCVQPDQQRHADDPNQVSHGPVSVVSNNVSNCSRQNDDPDHDGNHPRRVVRD

Radius of gyration: 26.47 Å; chains: 1; bounding box: 71×43×74 Å

InterPro domains:
  IPR004042 Intein DOD homing endonuclease, central region [PS50819] (138-271)
  IPR027434 Homing endonuclease [G3DSA:3.10.28.10] (133-271)

Sequence (271 aa):
TLNPETNELEYQALKRQFKYPYKGKMFYQKGAVDLLVTPNHNLYCSWMIHDGKYRPFALIKPEDLDNGLARSPENGQFISTGKTKSRLKFKRDAKWFGEERGFFILPVVQHIFVNQSGKCGSREIEAKRIRMDNFLPFFGIWLAEGCTSLGKGRRKRKNGNIGSYLLYRVTIAQNNDQKRALIKEWLKPIAGEVGFKFWEHKNNHSRGFEFRNKQLFQYLRQFGKAKEKYIPKDIKALCPRQLKILLDAMIVGDGCGKTYSTSSKRLADDV